Protein AF-A0A2K8SKY8-F1 (afdb_monomer)

Secondary structure (DSSP, 8-state):
-------PPPPGGG-EEEEEE-SSPP--EEEEBSS-B-TT-SEEEBSS--SS-B-TT-EEEEE-TT--EEEEEB-SPBPTT-SEEEBS--SS-B-TT-EEEESEE--SBS--EEEEEEEEEEE--TTSTTPPEEEEEEEEEEEEE-BB--TT-HHHHHHHHHHHTT--EEEEEEPPPSSTTEEE--EEEEEEEEEE------TTSPPB--EEEEEEEEEEEEPPEEP-

Foldseek 3Di:
DDDPPPDDDFDFVPKWKFKAFDPDDDDKDKWFFQAKAAAQRQKTFTPFWAQAKHAFQAKWWWADPVRDTFIWGQHHIGGGGDRMTGTGGGNHMDGGRTMTIPRFIQPFFPGKDKDKDWDWDWDDDPPPPPDTDIDTDDIKIKIKTKGFDDPRRSRLSNLVSCQVVVGKMKMKIWTPAPDPQFPTAKIKIAIWHWPDFDWDDDPPDGIITMTMIIGPDDIDIDHTHGDD

pLDDT: mean 91.04, std 11.03, range [40.81, 98.56]

Mean predicted aligned error: 6.23 Å

Sequence (228 aa):
MGTTTNHQPYNGDKTIVRVAIGKIKPVSQTLTLGETGAKAAVTLTLGTALTAPIDKDNWLLFVDSNGLEYLAKVTADAAIGVTALTVKALDEAIPDEAVAKFPSELYDRSAINLARTYNNSEVFTLNTGGDRQVVATTATKNATAPGFWYWHNAGYRVCKEAAEAKKPVWLFVEYEPPSPAFSKGIIVSGKAVITSRPTDSAANAFLTGDLNFEFTGPVSESDPVPTA

Structure (mmCIF, N/CA/C/O backbone):
data_AF-A0A2K8SKY8-F1
#
_entry.id   AF-A0A2K8SKY8-F1
#
loop_
_atom_site.group_PDB
_atom_site.id
_atom_site.type_symbol
_atom_site.label_atom_id
_atom_site.label_alt_id
_atom_site.label_comp_id
_atom_site.label_asym_id
_atom_site.label_entity_id
_atom_site.label_seq_id
_atom_site.pdbx_PDB_ins_code
_atom_site.Cartn_x
_atom_site.Cartn_y
_atom_site.Cartn_z
_atom_site.occupancy
_atom_site.B_iso_or_equiv
_atom_site.auth_seq_id
_atom_site.auth_comp_id
_atom_site.auth_asym_id
_atom_site.auth_atom_id
_atom_site.pdbx_PDB_model_num
ATOM 1 N N . MET A 1 1 ? 19.798 38.487 -21.027 1.00 43.50 1 MET A N 1
ATOM 2 C CA . MET A 1 1 ? 20.124 37.765 -19.779 1.00 43.50 1 MET A CA 1
ATOM 3 C C . MET A 1 1 ? 19.552 36.369 -19.919 1.00 43.50 1 MET A C 1
ATOM 5 O O . MET A 1 1 ? 18.339 36.246 -20.003 1.00 43.50 1 MET A O 1
ATOM 9 N N . GLY A 1 2 ? 20.401 35.354 -20.089 1.00 41.62 2 GLY A N 1
ATOM 10 C CA . GLY A 1 2 ? 19.938 33.970 -20.184 1.00 41.62 2 GLY A CA 1
ATOM 11 C C . GLY A 1 2 ? 19.520 33.487 -18.803 1.00 41.62 2 GLY A C 1
ATOM 12 O O . GLY A 1 2 ? 20.328 33.516 -17.879 1.00 41.62 2 GLY A O 1
ATOM 13 N N . THR A 1 3 ? 18.262 33.091 -18.644 1.00 40.81 3 THR A N 1
ATOM 14 C CA . THR A 1 3 ? 17.813 32.359 -17.461 1.00 40.81 3 THR A CA 1
ATOM 15 C C . THR A 1 3 ? 18.440 30.974 -17.530 1.00 40.81 3 THR A C 1
ATOM 17 O O . THR A 1 3 ? 18.025 30.146 -18.338 1.00 40.81 3 THR A O 1
ATOM 20 N N . THR A 1 4 ? 19.479 30.727 -16.739 1.00 43.88 4 THR A N 1
ATOM 21 C CA . THR A 1 4 ? 19.979 29.371 -16.505 1.00 43.88 4 THR A CA 1
ATOM 22 C C . THR A 1 4 ? 18.850 28.564 -15.882 1.00 43.88 4 THR A C 1
ATOM 24 O O . THR A 1 4 ? 18.489 28.787 -14.726 1.00 43.88 4 THR A O 1
ATOM 27 N N . THR A 1 5 ? 18.253 27.669 -16.663 1.00 48.31 5 THR A N 1
ATOM 28 C CA . THR A 1 5 ? 17.288 26.685 -16.179 1.00 48.31 5 THR A CA 1
ATOM 29 C C . THR A 1 5 ? 18.003 25.841 -15.132 1.00 48.31 5 THR A C 1
ATOM 31 O O . THR A 1 5 ? 18.978 25.155 -15.435 1.00 48.31 5 THR A O 1
ATOM 34 N N . ASN A 1 6 ? 17.594 25.968 -13.873 1.00 50.12 6 ASN A N 1
ATOM 35 C CA . ASN A 1 6 ? 18.236 25.262 -12.776 1.00 50.12 6 ASN A CA 1
ATOM 36 C C . ASN A 1 6 ? 17.771 23.800 -12.833 1.00 50.12 6 ASN A C 1
ATOM 38 O O . ASN A 1 6 ? 16.649 23.483 -12.447 1.00 50.12 6 ASN A O 1
ATOM 42 N N . HIS A 1 7 ? 18.596 22.920 -13.396 1.00 56.50 7 HIS A N 1
ATOM 43 C CA . HIS A 1 7 ? 18.327 21.486 -13.435 1.00 56.50 7 HIS A CA 1
ATOM 44 C C . HIS A 1 7 ? 18.655 20.894 -12.059 1.00 56.50 7 HIS A C 1
ATOM 46 O O . HIS A 1 7 ? 19.791 20.493 -11.815 1.00 56.50 7 HIS A O 1
ATOM 52 N N . GLN A 1 8 ? 17.687 20.878 -11.140 1.00 63.72 8 GLN A N 1
ATOM 53 C CA . GLN A 1 8 ? 17.849 20.178 -9.865 1.00 63.72 8 GLN A CA 1
ATOM 54 C C . GLN A 1 8 ? 17.369 18.723 -9.987 1.00 63.72 8 GLN A C 1
ATOM 56 O O . GLN A 1 8 ? 16.234 18.497 -10.413 1.00 63.72 8 GLN A O 1
ATOM 61 N N . PRO A 1 9 ? 18.211 17.730 -9.647 1.00 69.31 9 PRO A N 1
ATOM 62 C CA . PRO A 1 9 ? 17.777 16.341 -9.554 1.00 69.31 9 PRO A CA 1
ATOM 63 C C . PRO A 1 9 ? 16.851 16.146 -8.343 1.00 69.31 9 PRO A C 1
ATOM 65 O O . PRO A 1 9 ? 16.983 16.841 -7.337 1.00 69.31 9 PRO A O 1
ATOM 68 N N . TYR A 1 10 ? 15.941 15.172 -8.424 1.00 72.62 10 TYR A N 1
ATOM 69 C CA . TYR A 1 10 ? 15.118 14.763 -7.281 1.00 72.62 10 TYR A CA 1
ATOM 70 C C . TYR A 1 10 ? 15.963 14.028 -6.235 1.00 72.62 10 TYR A C 1
ATOM 72 O O . TYR A 1 10 ? 16.805 13.200 -6.591 1.00 72.62 10 TYR A O 1
ATOM 80 N N . ASN A 1 11 ? 15.707 14.292 -4.950 1.00 72.75 11 ASN A N 1
ATOM 81 C CA . ASN A 1 11 ? 16.296 13.518 -3.863 1.00 72.75 11 ASN A CA 1
ATOM 82 C C . ASN A 1 11 ? 15.475 12.239 -3.613 1.00 72.75 11 ASN A C 1
ATOM 84 O O . ASN A 1 11 ? 14.271 12.296 -3.358 1.00 72.75 11 ASN A O 1
ATOM 88 N N . GLY A 1 12 ? 16.140 11.084 -3.667 1.00 67.44 12 GLY A N 1
ATOM 89 C CA . GLY A 1 12 ? 15.532 9.785 -3.390 1.00 67.44 12 GLY A CA 1
ATOM 90 C C . GLY A 1 12 ? 15.078 9.612 -1.936 1.00 67.44 12 GLY A C 1
ATOM 91 O O . GLY A 1 12 ? 14.101 8.900 -1.708 1.00 67.44 12 GLY A O 1
ATOM 92 N N . ASP A 1 13 ? 15.707 10.308 -0.981 1.00 70.44 13 ASP A N 1
ATOM 93 C CA . ASP A 1 13 ? 15.506 10.128 0.471 1.00 70.44 13 ASP A CA 1
ATOM 94 C C . ASP A 1 13 ? 14.088 10.461 0.959 1.00 70.44 13 ASP A C 1
ATOM 96 O O . ASP A 1 13 ? 13.694 10.086 2.061 1.00 70.44 13 ASP A O 1
ATOM 100 N N . LYS A 1 14 ? 13.308 11.179 0.147 1.00 81.25 14 LYS A N 1
ATOM 101 C CA . LYS A 1 14 ? 11.930 11.590 0.454 1.00 81.25 14 LYS A CA 1
ATOM 102 C C . LYS A 1 14 ? 10.902 10.957 -0.479 1.00 81.25 14 LYS A C 1
ATOM 104 O O . LYS A 1 14 ? 9.775 11.436 -0.581 1.00 81.25 14 LYS A O 1
ATOM 109 N N . THR A 1 15 ? 11.288 9.892 -1.177 1.00 90.00 15 THR A N 1
ATOM 110 C CA . THR A 1 15 ? 10.371 9.165 -2.054 1.00 90.00 15 THR A CA 1
ATOM 111 C C . THR A 1 15 ? 9.355 8.399 -1.218 1.00 90.00 15 THR A C 1
ATOM 113 O O . THR A 1 15 ? 9.718 7.551 -0.407 1.00 90.00 15 THR A O 1
ATOM 116 N N . ILE A 1 16 ? 8.072 8.663 -1.449 1.00 93.19 16 ILE A N 1
ATOM 117 C CA . ILE A 1 16 ? 6.975 7.985 -0.765 1.00 93.19 16 ILE A CA 1
ATOM 118 C C . ILE A 1 16 ? 6.423 6.897 -1.679 1.00 93.19 16 ILE A C 1
ATOM 120 O O . ILE A 1 16 ? 6.018 7.156 -2.815 1.00 93.19 16 ILE A O 1
ATOM 124 N N . VAL A 1 17 ? 6.352 5.671 -1.165 1.00 96.00 17 VAL A N 1
ATOM 125 C CA . VAL A 1 17 ? 5.724 4.547 -1.862 1.00 96.00 17 VAL A CA 1
ATOM 126 C C . VAL A 1 17 ? 4.383 4.252 -1.209 1.00 96.00 17 VAL A C 1
ATOM 128 O O . VAL A 1 17 ? 4.310 4.070 0.001 1.00 96.00 17 VAL A O 1
ATOM 131 N N . ARG A 1 18 ? 3.306 4.188 -1.994 1.00 97.69 18 ARG A N 1
ATOM 132 C CA . ARG A 1 18 ? 1.972 3.820 -1.497 1.00 97.69 18 ARG A CA 1
ATOM 133 C C . ARG A 1 18 ? 1.377 2.691 -2.317 1.00 97.69 18 ARG A C 1
ATOM 135 O O . ARG A 1 18 ? 1.631 2.577 -3.517 1.00 97.69 18 ARG A O 1
ATOM 142 N N . VAL A 1 19 ? 0.571 1.866 -1.663 1.00 98.12 19 VAL A N 1
ATOM 143 C CA . VAL A 1 19 ? -0.038 0.676 -2.252 1.00 98.12 19 VAL A CA 1
ATOM 144 C C . VAL A 1 19 ? -1.480 0.500 -1.798 1.00 98.12 19 VAL A C 1
ATOM 146 O O . VAL A 1 19 ? -1.843 0.818 -0.668 1.00 98.12 19 VAL A O 1
ATOM 149 N N . ALA A 1 20 ? -2.312 -0.027 -2.689 1.00 98.31 20 ALA A N 1
ATOM 150 C CA . ALA A 1 20 ? -3.672 -0.442 -2.360 1.00 98.31 20 ALA A CA 1
ATOM 151 C C . ALA A 1 20 ? -4.132 -1.570 -3.285 1.00 98.31 20 ALA A C 1
ATOM 153 O O . ALA A 1 20 ? -3.811 -1.585 -4.475 1.00 98.31 20 ALA A O 1
ATOM 154 N N . ILE A 1 21 ? -4.930 -2.494 -2.758 1.00 97.81 21 ILE A N 1
ATOM 155 C CA . ILE A 1 21 ? -5.717 -3.420 -3.574 1.00 97.81 21 ILE A CA 1
ATOM 156 C C . ILE A 1 21 ? -6.885 -2.625 -4.158 1.00 97.81 21 ILE A C 1
ATOM 158 O O . ILE A 1 21 ? -7.568 -1.898 -3.439 1.00 97.81 21 ILE A O 1
ATOM 162 N N . GLY A 1 22 ? -7.106 -2.735 -5.468 1.00 93.00 22 GLY A N 1
ATOM 163 C CA . GLY A 1 22 ? -8.150 -1.956 -6.124 1.00 93.00 22 GLY A CA 1
ATOM 164 C C . GLY A 1 22 ? -8.465 -2.406 -7.544 1.00 93.00 22 GLY A C 1
ATOM 165 O O . GLY A 1 22 ? -7.564 -2.664 -8.354 1.00 93.00 22 GLY A O 1
ATOM 166 N N . LYS A 1 23 ? -9.755 -2.463 -7.888 1.00 87.56 23 LYS A N 1
ATOM 167 C CA . LYS A 1 23 ? -10.202 -2.635 -9.282 1.00 87.56 23 LYS A CA 1
ATOM 168 C C . LYS A 1 23 ? -9.903 -1.383 -10.102 1.00 87.56 23 LYS A C 1
ATOM 170 O O . LYS A 1 23 ? -9.314 -1.496 -11.179 1.00 87.56 23 LYS A O 1
ATOM 175 N N . ILE A 1 24 ? -10.259 -0.222 -9.558 1.00 91.25 24 ILE A N 1
ATOM 176 C CA . ILE A 1 24 ? -10.006 1.109 -10.121 1.00 91.25 24 ILE A CA 1
ATOM 177 C C . ILE A 1 24 ? -8.783 1.749 -9.464 1.00 91.25 24 ILE A C 1
ATOM 179 O O . ILE A 1 24 ? -8.379 1.310 -8.389 1.00 91.25 24 ILE A O 1
ATOM 183 N N . LYS A 1 25 ? -8.195 2.770 -10.104 1.00 95.00 25 LYS A N 1
ATOM 184 C CA . LYS A 1 25 ? -7.090 3.545 -9.521 1.00 95.00 25 LYS A CA 1
ATOM 185 C C . LYS A 1 25 ? -7.578 4.218 -8.230 1.00 95.00 25 LYS A C 1
ATOM 187 O O . LYS A 1 25 ? -8.500 5.028 -8.312 1.00 95.00 25 LYS A O 1
ATOM 192 N N . PRO A 1 26 ? -6.991 3.900 -7.065 1.00 95.62 26 PRO A N 1
ATOM 193 C CA . PRO A 1 26 ? -7.361 4.546 -5.819 1.00 95.62 26 PRO A CA 1
ATOM 194 C C . PRO A 1 26 ? -7.057 6.044 -5.854 1.00 95.62 26 PRO A C 1
ATOM 196 O O . PRO A 1 26 ? -6.095 6.480 -6.493 1.00 95.62 26 PRO A O 1
ATOM 199 N N . VAL A 1 27 ? -7.841 6.812 -5.106 1.00 95.56 27 VAL A N 1
ATOM 200 C CA . VAL A 1 27 ? -7.624 8.246 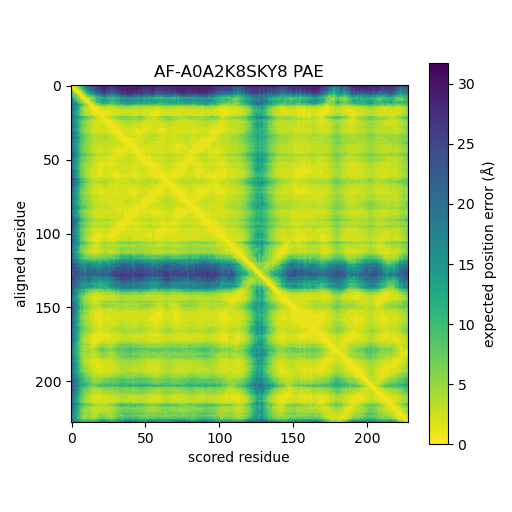-4.900 1.00 95.56 27 VAL A CA 1
ATOM 201 C C . VAL A 1 27 ? -7.071 8.455 -3.498 1.00 95.56 27 VAL A C 1
ATOM 203 O O . VAL A 1 27 ? -7.538 7.830 -2.545 1.00 95.56 27 VAL A O 1
ATOM 206 N N . SER A 1 28 ? -6.065 9.324 -3.381 1.00 94.75 28 SER A N 1
ATOM 207 C CA . SER A 1 28 ? -5.507 9.701 -2.086 1.00 94.75 28 SER A CA 1
ATOM 208 C C . SER A 1 28 ? -6.557 10.400 -1.227 1.00 94.75 28 SER A C 1
ATOM 210 O O . SER A 1 28 ? -7.122 11.406 -1.648 1.00 94.75 28 SER A O 1
ATOM 212 N N . GLN A 1 29 ? -6.773 9.897 -0.019 1.00 96.75 29 GLN A N 1
ATOM 213 C CA . GLN A 1 29 ? -7.662 10.480 0.977 1.00 96.75 29 GLN A CA 1
ATOM 214 C C . GLN A 1 29 ? -7.116 10.240 2.387 1.00 96.75 29 GLN A C 1
ATOM 216 O O . GLN A 1 29 ? -6.409 9.261 2.645 1.00 96.75 29 GLN A O 1
ATOM 221 N N . THR A 1 30 ? -7.457 11.154 3.287 1.00 97.31 30 THR A N 1
ATOM 222 C CA . THR A 1 30 ? -7.168 11.054 4.716 1.00 97.31 30 THR A CA 1
ATOM 223 C C . THR A 1 30 ? -8.454 10.670 5.429 1.00 97.31 30 THR A C 1
ATOM 225 O O . THR A 1 30 ? -9.495 11.280 5.197 1.00 97.31 30 THR A O 1
ATOM 228 N N . LEU A 1 31 ? -8.375 9.649 6.270 1.00 97.62 31 LEU A N 1
ATOM 229 C CA . LEU A 1 31 ? -9.471 9.126 7.068 1.00 97.62 31 LEU A CA 1
ATOM 230 C C . LEU A 1 31 ? -9.226 9.523 8.516 1.00 97.62 31 LEU A C 1
ATOM 232 O O . LEU A 1 31 ? -8.124 9.324 9.016 1.00 97.62 31 LEU A O 1
ATOM 236 N N . THR A 1 32 ? -10.250 10.026 9.186 1.00 98.00 32 THR A N 1
ATOM 237 C CA . THR A 1 32 ? -10.208 10.340 10.617 1.00 98.00 32 THR A CA 1
ATOM 238 C C . THR A 1 32 ? -11.302 9.537 11.295 1.00 98.00 32 THR A C 1
ATOM 240 O O . THR A 1 32 ? -12.417 9.488 10.772 1.00 98.00 32 THR A O 1
ATOM 243 N N . LEU A 1 33 ? -11.012 8.888 12.422 1.00 97.44 33 LEU A N 1
ATOM 244 C CA . LEU A 1 33 ? -12.058 8.229 13.205 1.00 97.44 33 LEU A CA 1
ATOM 245 C C . LEU A 1 33 ? -12.959 9.260 13.883 1.00 97.44 33 LEU A C 1
ATOM 247 O O . LEU A 1 33 ? -12.477 10.226 14.467 1.00 97.44 33 LEU A O 1
ATOM 251 N N . GLY A 1 34 ? -14.272 9.054 13.774 1.00 96.81 34 GLY A N 1
ATOM 252 C CA . GLY A 1 34 ? -15.279 9.925 14.388 1.00 96.81 34 GLY A CA 1
ATOM 253 C C . GLY A 1 34 ? -15.594 9.556 15.837 1.00 96.81 34 GLY A C 1
ATOM 254 O O . GLY A 1 34 ? -16.127 10.372 16.577 1.00 96.81 34 GLY A O 1
ATOM 255 N N . GLU A 1 35 ? -15.268 8.330 16.234 1.00 96.69 35 GLU A N 1
ATOM 256 C CA . GLU A 1 35 ? -15.419 7.801 17.588 1.00 96.69 35 GLU A CA 1
ATOM 257 C C . GLU A 1 35 ? -14.384 6.695 17.811 1.00 96.69 35 GLU A C 1
ATOM 259 O O . GLU A 1 35 ? -13.850 6.119 16.857 1.00 96.69 35 GLU A O 1
ATOM 264 N N . THR A 1 36 ? -14.105 6.391 19.078 1.00 97.62 36 THR A N 1
ATOM 265 C CA . THR A 1 36 ? -13.170 5.332 19.455 1.00 97.62 36 THR A CA 1
ATOM 266 C C . THR A 1 36 ? -13.627 3.985 18.896 1.00 97.62 36 THR A C 1
ATOM 268 O O . THR A 1 36 ? -14.689 3.468 19.248 1.00 97.62 36 THR A O 1
ATOM 271 N N . GLY A 1 37 ? -12.781 3.362 18.078 1.00 97.44 37 GLY A N 1
ATOM 272 C CA . GLY A 1 37 ? -12.958 1.981 17.652 1.00 97.44 37 GLY A CA 1
ATOM 273 C C . GLY A 1 37 ? -12.629 1.041 18.804 1.00 97.44 37 GLY A C 1
ATOM 274 O O . GLY A 1 37 ? -11.460 0.757 19.049 1.00 97.44 37 GLY A O 1
ATOM 275 N N . ALA A 1 38 ? -13.636 0.559 19.532 1.00 97.88 38 ALA A N 1
ATOM 276 C CA . ALA A 1 38 ? -13.416 -0.347 20.658 1.00 97.88 38 ALA A CA 1
ATOM 277 C C . ALA A 1 38 ? -12.689 -1.637 20.229 1.00 97.88 38 ALA A C 1
ATOM 279 O O . ALA A 1 38 ? -12.875 -2.145 19.123 1.00 97.88 38 ALA A O 1
ATOM 280 N N . LYS A 1 39 ? -11.900 -2.225 21.135 1.00 97.81 39 LYS A N 1
ATOM 281 C CA . LYS A 1 39 ? -11.293 -3.544 20.906 1.00 97.81 39 LYS A CA 1
ATOM 282 C C . LYS A 1 39 ? -12.365 -4.565 20.498 1.00 97.81 39 LYS A C 1
ATOM 284 O O . LYS A 1 39 ? -13.450 -4.592 21.073 1.00 97.81 39 LYS A O 1
ATOM 289 N N . ALA A 1 40 ? -12.035 -5.417 19.530 1.00 98.06 40 ALA A N 1
ATOM 290 C CA . ALA A 1 40 ? -12.920 -6.382 18.878 1.00 98.06 40 ALA A CA 1
ATOM 291 C C . ALA A 1 40 ? -14.085 -5.786 18.061 1.00 98.06 40 ALA A C 1
ATOM 293 O O . ALA A 1 40 ? -14.883 -6.554 17.518 1.00 98.06 40 ALA A O 1
ATOM 294 N N . ALA A 1 41 ? -14.176 -4.458 17.901 1.00 97.94 41 ALA A N 1
ATOM 295 C CA . ALA A 1 41 ? -15.135 -3.858 16.981 1.00 97.94 41 ALA A CA 1
ATOM 296 C C . ALA A 1 41 ? -14.891 -4.358 15.550 1.00 97.94 41 ALA A C 1
ATOM 298 O O . ALA A 1 41 ? -13.755 -4.521 15.109 1.00 97.94 41 ALA A O 1
ATOM 299 N N . VAL A 1 42 ? -15.976 -4.603 14.819 1.00 98.31 42 VAL A N 1
ATOM 300 C CA . VAL A 1 42 ? -15.963 -5.024 13.403 1.00 98.31 42 VAL A CA 1
ATOM 301 C C . VAL A 1 42 ? -16.378 -3.889 12.467 1.00 98.31 42 VAL A C 1
ATOM 303 O O . VAL A 1 42 ? -16.572 -4.072 11.265 1.00 98.31 42 VAL A O 1
ATOM 306 N N . THR A 1 43 ? -16.555 -2.695 13.022 1.00 98.00 43 THR A N 1
ATOM 307 C CA . THR A 1 43 ? -16.922 -1.485 12.300 1.00 98.00 43 THR A CA 1
ATOM 308 C C . THR A 1 43 ? -16.148 -0.317 12.889 1.00 98.00 43 THR A C 1
ATOM 310 O O . THR A 1 43 ? -16.006 -0.225 14.106 1.00 98.00 43 THR A O 1
ATOM 313 N N . LEU A 1 44 ? -15.633 0.543 12.018 1.00 98.31 44 LEU A N 1
ATOM 314 C CA . LEU A 1 44 ? -15.005 1.809 12.375 1.00 98.31 44 LEU A CA 1
ATOM 315 C C . LEU A 1 44 ? -15.836 2.949 11.801 1.00 98.31 44 LEU A C 1
ATOM 317 O O . LEU A 1 44 ? -16.052 2.994 10.589 1.00 98.31 44 LEU A O 1
ATOM 321 N N . THR A 1 45 ? -16.267 3.868 12.654 1.00 98.25 45 THR A N 1
ATOM 322 C CA . THR A 1 45 ? -16.986 5.074 12.242 1.00 98.25 45 THR A CA 1
ATOM 323 C C . THR A 1 45 ? -15.987 6.175 11.895 1.00 98.25 45 THR A C 1
ATOM 325 O O . THR A 1 45 ? -15.092 6.507 12.671 1.00 98.25 45 THR A O 1
ATOM 328 N N . LEU A 1 46 ? -16.134 6.745 10.707 1.00 97.94 46 LEU A N 1
ATOM 329 C CA . LEU A 1 46 ? -15.319 7.828 10.178 1.00 97.94 46 LEU A CA 1
ATOM 330 C C . LEU A 1 46 ? -15.944 9.180 10.534 1.00 97.94 46 LEU A C 1
ATOM 332 O O . LEU A 1 46 ? -17.156 9.359 10.421 1.00 97.94 46 LEU A O 1
ATOM 336 N N . GLY A 1 47 ? -15.109 10.150 10.900 1.00 96.69 47 GLY A N 1
ATOM 337 C CA . GLY A 1 47 ? -15.522 11.528 11.166 1.00 96.69 47 GLY A CA 1
ATOM 338 C C . GLY A 1 47 ? -15.946 12.277 9.900 1.00 96.69 47 GLY A C 1
ATOM 339 O O . GLY A 1 47 ? -16.714 13.234 9.967 1.00 96.69 47 GLY A O 1
ATOM 340 N N . THR A 1 48 ? -15.491 11.823 8.732 1.00 95.81 48 THR A N 1
ATOM 341 C CA . THR A 1 48 ? -15.905 12.335 7.423 1.00 95.81 48 THR A CA 1
ATOM 342 C C . THR A 1 48 ? -16.243 11.188 6.479 1.00 95.81 48 THR A C 1
ATOM 344 O O . THR A 1 48 ? -15.707 10.084 6.578 1.00 95.81 48 THR A O 1
ATOM 347 N N . ALA A 1 49 ? -17.169 11.443 5.557 1.00 97.44 49 ALA A N 1
ATOM 348 C CA . ALA A 1 49 ? -17.543 10.467 4.546 1.00 97.44 49 ALA A CA 1
ATOM 349 C C . ALA A 1 49 ? -16.388 10.213 3.561 1.00 97.44 49 ALA A C 1
ATOM 351 O O . ALA A 1 49 ? -15.669 11.143 3.188 1.00 97.44 49 ALA A O 1
ATOM 352 N N . LEU A 1 50 ? -16.252 8.968 3.093 1.00 97.50 50 LEU A N 1
ATOM 353 C CA . LEU A 1 50 ? -15.259 8.613 2.076 1.0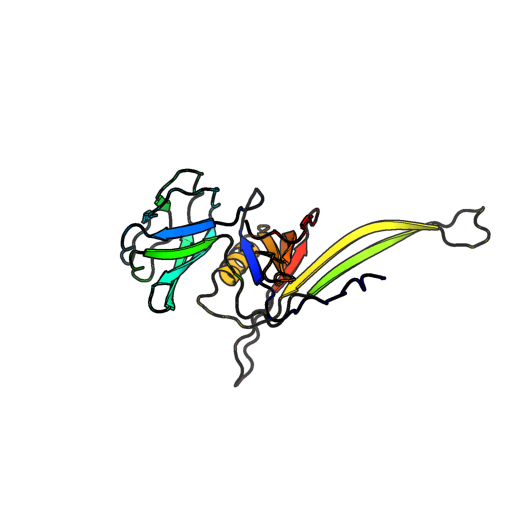0 97.50 50 LEU A CA 1
ATOM 354 C C . LEU A 1 50 ? -15.429 9.452 0.805 1.00 97.50 50 LEU A C 1
ATOM 356 O O . LEU A 1 50 ? -16.528 9.546 0.254 1.00 97.50 50 LEU A O 1
ATOM 360 N N . THR A 1 51 ? -14.323 9.985 0.285 1.00 97.00 51 THR A N 1
ATOM 361 C CA . THR A 1 51 ? -14.303 10.737 -0.983 1.00 97.00 51 THR A CA 1
ATOM 362 C C . THR A 1 51 ? -14.053 9.834 -2.190 1.00 97.00 51 THR A C 1
ATOM 364 O O . THR A 1 51 ? -14.377 10.195 -3.321 1.00 97.00 51 THR A O 1
ATOM 367 N N . ALA A 1 52 ? -13.516 8.637 -1.955 1.00 96.50 52 ALA A N 1
ATOM 368 C CA . ALA A 1 52 ? -13.287 7.600 -2.953 1.00 96.50 52 ALA A CA 1
ATOM 369 C C . ALA A 1 52 ? -13.497 6.208 -2.334 1.00 96.50 52 ALA A C 1
ATOM 371 O O . ALA A 1 52 ? -13.327 6.054 -1.122 1.00 96.50 52 ALA A O 1
ATOM 372 N N . PRO A 1 53 ? -13.857 5.184 -3.129 1.00 96.88 53 PRO A N 1
ATOM 373 C CA . PRO A 1 53 ? -14.118 3.861 -2.582 1.00 96.88 53 PRO A CA 1
ATOM 374 C C . PRO A 1 53 ? -12.831 3.197 -2.076 1.00 96.88 53 PRO A C 1
ATOM 376 O O . PRO A 1 53 ? -11.734 3.464 -2.579 1.00 96.88 53 PRO A O 1
ATOM 379 N N . ILE A 1 54 ? -12.986 2.293 -1.110 1.00 97.81 54 ILE A N 1
ATOM 380 C CA . ILE A 1 54 ? -11.918 1.433 -0.593 1.00 97.81 54 ILE A CA 1
ATOM 381 C C . ILE A 1 54 ? -12.364 -0.016 -0.776 1.00 97.81 54 ILE A C 1
ATOM 383 O O . ILE A 1 54 ? -13.322 -0.460 -0.146 1.00 97.81 54 ILE A O 1
ATOM 387 N N . ASP A 1 55 ? -11.676 -0.756 -1.642 1.00 97.50 55 ASP A N 1
ATOM 388 C CA . ASP A 1 55 ? -11.965 -2.177 -1.85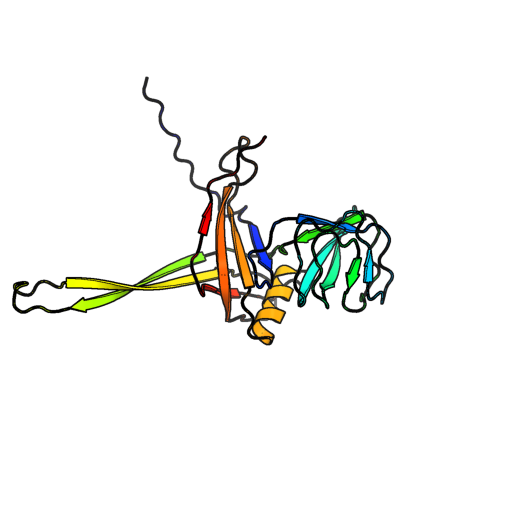4 1.00 97.50 55 ASP A CA 1
ATOM 389 C C . ASP A 1 55 ? -11.557 -2.996 -0.613 1.00 97.50 55 ASP A C 1
ATOM 391 O O . ASP A 1 55 ? -10.653 -2.622 0.146 1.00 97.50 55 ASP A O 1
ATOM 395 N N . LYS A 1 56 ? -12.195 -4.149 -0.410 1.00 97.19 56 LYS A N 1
ATOM 396 C CA . LYS A 1 56 ? -11.839 -5.087 0.661 1.00 97.19 56 LYS A CA 1
ATOM 397 C C . LYS A 1 56 ? -10.382 -5.559 0.579 1.00 97.19 56 LYS A C 1
ATOM 399 O O . LYS A 1 56 ? -9.748 -5.525 -0.475 1.00 97.19 56 LYS A O 1
ATOM 404 N N . ASP A 1 57 ? -9.896 -6.099 1.694 1.00 97.75 57 ASP A N 1
ATOM 405 C CA . ASP A 1 57 ? -8.537 -6.615 1.913 1.00 97.75 57 ASP A CA 1
ATOM 406 C C . ASP A 1 57 ? -7.437 -5.545 1.992 1.00 97.75 57 ASP A C 1
ATOM 408 O O . ASP A 1 57 ? -6.266 -5.876 2.190 1.00 97.75 57 ASP A O 1
ATOM 412 N N . ASN A 1 58 ? -7.793 -4.261 1.916 1.00 98.31 58 ASN A N 1
ATOM 413 C CA . ASN A 1 58 ? -6.867 -3.184 2.241 1.00 98.31 58 ASN A CA 1
ATOM 414 C C . ASN A 1 58 ? -6.612 -3.114 3.754 1.00 98.31 58 ASN A C 1
ATOM 416 O O . ASN A 1 58 ? -7.527 -3.260 4.564 1.00 98.31 58 ASN A O 1
ATOM 420 N N . TRP A 1 59 ? -5.362 -2.860 4.131 1.00 98.38 59 TRP A N 1
ATOM 421 C CA . TRP A 1 59 ? -4.968 -2.546 5.502 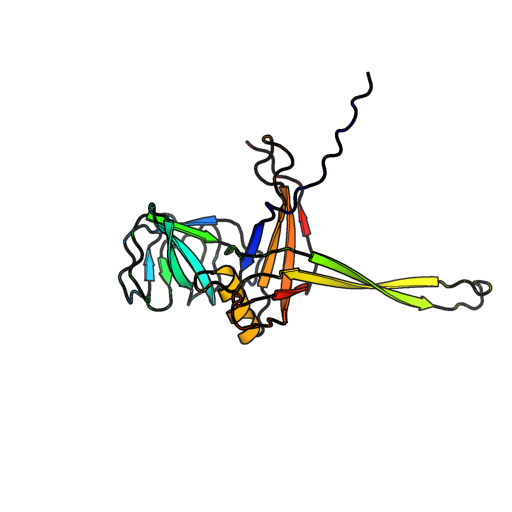1.00 98.38 59 TRP A CA 1
ATOM 422 C C . TRP A 1 59 ? -4.766 -1.047 5.632 1.00 98.38 59 TRP A C 1
ATOM 424 O O . TRP A 1 59 ? -4.121 -0.454 4.773 1.00 98.38 59 TRP A O 1
ATOM 434 N N . LEU A 1 60 ? -5.269 -0.460 6.708 1.00 98.12 60 LEU A N 1
ATOM 435 C CA . LEU A 1 60 ? -5.118 0.946 7.063 1.00 98.12 60 LEU A CA 1
ATOM 436 C C . LEU A 1 60 ? -4.291 1.046 8.347 1.00 98.12 60 LEU A C 1
ATOM 438 O O . LEU A 1 60 ? -4.467 0.230 9.255 1.00 98.12 60 LEU A O 1
ATOM 442 N N . LEU A 1 61 ? -3.398 2.033 8.399 1.00 98.19 61 LEU A N 1
ATOM 443 C CA . LEU A 1 61 ? -2.651 2.408 9.597 1.00 98.19 61 LEU A CA 1
ATOM 444 C C . LEU A 1 61 ? -3.241 3.711 10.128 1.00 98.19 61 LEU A C 1
ATOM 446 O O . LEU A 1 61 ? -3.097 4.743 9.475 1.00 98.19 61 LEU A O 1
ATOM 450 N N . PHE A 1 62 ? -3.916 3.641 11.268 1.00 98.12 62 PHE A N 1
ATOM 451 C CA . PHE A 1 62 ? -4.367 4.802 12.023 1.00 98.12 62 PHE A CA 1
ATOM 452 C C . PHE A 1 62 ? -3.269 5.221 12.996 1.00 98.12 62 PHE A C 1
ATOM 454 O O . PHE A 1 62 ? -2.677 4.371 13.654 1.00 98.12 62 PHE A O 1
ATOM 461 N N . VAL A 1 63 ? -2.998 6.518 13.078 1.00 98.06 63 VAL A N 1
ATOM 462 C CA . VAL A 1 63 ? -2.014 7.096 13.995 1.00 98.06 63 VAL A CA 1
ATOM 463 C C . VAL A 1 63 ? -2.709 8.136 14.866 1.00 98.06 63 VAL A C 1
ATOM 465 O O . VAL A 1 63 ? -3.413 8.998 14.334 1.00 98.06 63 VAL A O 1
ATOM 468 N N . ASP A 1 64 ? -2.559 8.035 16.186 1.00 97.25 64 ASP A N 1
ATOM 469 C CA . ASP A 1 64 ? -3.126 9.004 17.132 1.00 97.25 64 ASP A CA 1
ATOM 470 C C . ASP A 1 64 ? -2.252 10.268 17.275 1.00 97.25 64 ASP A C 1
ATOM 472 O O . ASP A 1 64 ? -1.185 10.404 16.669 1.00 97.25 64 ASP A O 1
ATOM 476 N N . SER A 1 65 ? -2.687 11.210 18.115 1.00 96.44 65 SER A N 1
ATOM 477 C CA . SER A 1 65 ? -1.942 12.443 18.400 1.00 96.44 65 SER A CA 1
ATOM 478 C C . SER A 1 65 ? -0.596 12.220 19.103 1.00 96.44 65 SER A C 1
ATOM 480 O O . SER A 1 65 ? 0.242 13.120 19.111 1.00 96.44 65 SER A O 1
ATOM 482 N N . ASN A 1 66 ? -0.389 11.050 19.713 1.00 95.94 66 ASN A N 1
ATOM 483 C CA . ASN A 1 66 ? 0.848 10.671 20.396 1.00 95.94 66 ASN A CA 1
ATOM 484 C C . ASN A 1 66 ? 1.814 9.912 19.473 1.00 95.94 66 ASN A C 1
ATOM 486 O O . ASN A 1 66 ? 2.917 9.569 19.899 1.00 95.94 66 ASN A O 1
ATOM 490 N N . GLY A 1 67 ? 1.418 9.645 18.225 1.00 94.94 67 GLY A N 1
ATOM 491 C CA . GLY A 1 67 ? 2.191 8.840 17.284 1.00 94.94 67 GLY A CA 1
ATOM 492 C C . GLY A 1 67 ? 2.058 7.332 17.505 1.00 94.94 67 GLY A C 1
ATOM 493 O O . GLY A 1 67 ? 2.861 6.577 16.961 1.00 94.94 67 GLY A O 1
ATOM 494 N N . LEU A 1 68 ? 1.081 6.880 18.297 1.00 96.69 68 LEU A N 1
ATOM 495 C CA . LEU A 1 68 ? 0.768 5.465 18.440 1.00 96.69 68 LEU A CA 1
ATOM 496 C C . LEU A 1 68 ? 0.044 4.965 17.198 1.00 96.69 68 LEU A C 1
ATOM 498 O O . LEU A 1 68 ? -0.862 5.603 16.666 1.00 96.69 68 LEU A O 1
ATOM 502 N N . GLU A 1 69 ? 0.481 3.802 16.751 1.00 97.00 69 GLU A N 1
ATOM 503 C CA . GLU A 1 69 ? 0.081 3.165 15.510 1.00 97.00 69 GLU A CA 1
ATOM 504 C C . GLU A 1 69 ? -0.944 2.066 15.775 1.00 97.00 69 GLU A C 1
ATOM 506 O O . GLU A 1 69 ? -0.768 1.270 16.692 1.00 97.00 69 GLU A O 1
ATOM 511 N N . TYR A 1 70 ? -1.977 1.996 14.939 1.00 97.81 70 TYR A N 1
ATOM 512 C CA . TYR A 1 70 ? -3.072 1.043 15.063 1.00 97.81 70 TYR A CA 1
ATOM 513 C C . TYR A 1 70 ? -3.481 0.506 13.694 1.00 97.81 70 TYR A C 1
ATOM 515 O O . TYR A 1 70 ? -3.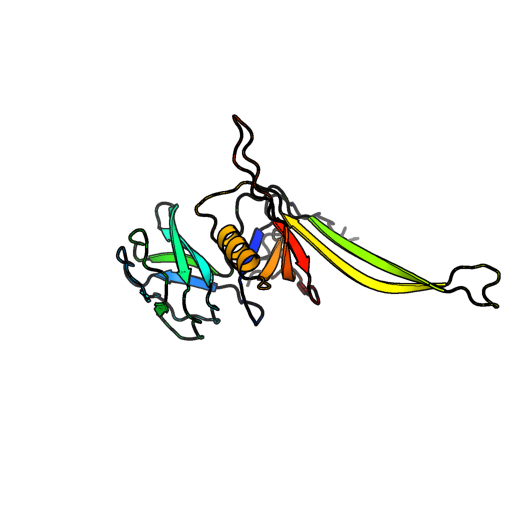743 1.263 12.756 1.00 97.81 70 TYR A O 1
ATOM 523 N N . LEU A 1 71 ? -3.584 -0.813 13.559 1.00 97.81 71 LEU A N 1
ATOM 524 C CA . LEU A 1 71 ? -3.944 -1.442 12.290 1.00 97.81 71 LEU A CA 1
ATOM 525 C C . LEU A 1 71 ? -5.421 -1.819 12.204 1.00 97.81 71 LEU A C 1
ATOM 527 O O . LEU A 1 71 ? -5.979 -2.438 13.105 1.00 97.81 71 LEU A O 1
ATOM 531 N N . ALA A 1 72 ? -6.010 -1.586 11.032 1.00 98.25 72 ALA A N 1
ATOM 532 C CA . ALA A 1 72 ? -7.334 -2.090 10.688 1.00 98.25 72 ALA A CA 1
ATOM 533 C C . ALA A 1 72 ? -7.341 -2.714 9.286 1.00 98.25 72 ALA A C 1
ATOM 535 O O . ALA A 1 72 ? -6.906 -2.094 8.315 1.00 98.25 72 ALA A O 1
ATOM 536 N N . LYS A 1 73 ? -7.858 -3.943 9.155 1.00 98.31 73 LYS A N 1
ATOM 537 C CA . LYS A 1 73 ? -8.079 -4.589 7.848 1.00 98.31 73 LYS A CA 1
ATOM 538 C C . LYS A 1 73 ? -9.518 -4.372 7.409 1.00 98.31 73 LYS A C 1
ATOM 540 O O . LYS A 1 73 ? -10.421 -4.849 8.087 1.00 98.31 73 LYS A O 1
ATOM 545 N N . VAL A 1 74 ? -9.730 -3.744 6.260 1.00 98.25 74 VAL A N 1
ATOM 546 C CA . VAL A 1 74 ? -11.047 -3.593 5.630 1.00 98.25 74 VAL A CA 1
ATOM 547 C C . VAL A 1 74 ? -11.517 -4.950 5.101 1.00 98.25 74 VAL A C 1
ATOM 549 O O . VAL A 1 74 ? -10.810 -5.605 4.335 1.00 98.25 74 VAL A O 1
ATOM 552 N N . THR A 1 75 ? -12.703 -5.398 5.510 1.00 98.19 75 THR A N 1
ATOM 553 C CA . THR A 1 75 ? -13.236 -6.736 5.177 1.00 98.19 75 THR A CA 1
ATOM 554 C C . THR A 1 75 ? -14.384 -6.712 4.171 1.00 98.19 75 THR A C 1
ATOM 556 O O . THR A 1 75 ? -14.703 -7.756 3.600 1.00 98.19 75 THR A O 1
ATOM 559 N N . ALA A 1 76 ? -14.957 -5.540 3.890 1.00 97.88 76 ALA A N 1
ATOM 560 C CA . ALA A 1 76 ? -15.969 -5.339 2.855 1.00 97.88 76 ALA A CA 1
ATOM 561 C C . ALA A 1 76 ? -15.660 -4.092 2.018 1.00 97.88 76 ALA A C 1
ATOM 563 O O . ALA A 1 76 ? -15.048 -3.152 2.517 1.00 97.88 76 ALA A O 1
ATOM 564 N N . ASP A 1 77 ? -16.091 -4.092 0.754 1.00 97.69 77 ASP A N 1
ATOM 565 C CA . ASP A 1 77 ? -15.942 -2.932 -0.128 1.00 97.69 77 ASP A CA 1
ATOM 566 C C . ASP A 1 77 ? -16.716 -1.739 0.468 1.00 97.69 77 ASP A C 1
ATOM 568 O O . ASP A 1 77 ? -17.908 -1.847 0.764 1.00 97.69 77 ASP A O 1
ATOM 572 N N . ALA A 1 78 ? -16.041 -0.604 0.643 1.00 97.56 78 ALA A N 1
ATOM 573 C CA . ALA A 1 78 ? -16.618 0.631 1.157 1.00 97.56 78 ALA A CA 1
ATOM 574 C C . ALA A 1 78 ? -16.838 1.620 0.004 1.00 97.56 78 ALA A C 1
ATOM 576 O O . ALA A 1 78 ? -15.896 1.999 -0.696 1.00 97.56 78 ALA A O 1
ATOM 577 N N . ALA A 1 79 ? -18.091 2.022 -0.213 1.00 97.19 79 ALA A N 1
ATOM 578 C CA . ALA A 1 79 ? -18.464 2.933 -1.293 1.00 97.19 79 ALA A CA 1
ATOM 579 C C . ALA A 1 79 ? -18.159 4.402 -0.946 1.00 97.19 79 ALA A C 1
ATOM 581 O O . ALA A 1 79 ? -17.949 4.757 0.210 1.00 97.19 79 ALA A O 1
ATOM 582 N N . ILE A 1 80 ? -18.183 5.280 -1.950 1.00 97.12 80 ILE A N 1
ATOM 583 C CA . ILE A 1 80 ? -18.113 6.735 -1.735 1.00 97.12 80 ILE A CA 1
ATOM 584 C C . ILE A 1 80 ? -19.286 7.177 -0.849 1.00 97.12 80 ILE A C 1
ATOM 586 O O . ILE A 1 80 ? -20.398 6.671 -0.996 1.00 97.12 80 ILE A O 1
ATOM 590 N N . GLY A 1 81 ? -19.051 8.135 0.047 1.00 97.50 81 GLY A N 1
ATOM 591 C CA . GLY A 1 81 ? -20.096 8.731 0.878 1.00 97.50 81 GLY A CA 1
ATOM 592 C C . GLY A 1 81 ? -20.413 7.966 2.165 1.00 97.50 81 GLY A C 1
ATOM 593 O O . GLY A 1 81 ? -21.160 8.482 2.994 1.00 97.50 81 GLY A O 1
ATOM 594 N N . VAL A 1 82 ? -19.852 6.770 2.374 1.00 97.56 82 VAL A N 1
ATOM 595 C CA . VAL A 1 82 ? -20.045 6.035 3.633 1.00 97.56 82 VAL A CA 1
ATOM 596 C C . VAL A 1 82 ? -19.204 6.644 4.752 1.00 97.56 82 VAL A C 1
ATOM 598 O O . VAL A 1 82 ? -18.080 7.094 4.527 1.00 97.56 82 VAL A O 1
ATOM 601 N N . THR A 1 83 ? -19.739 6.613 5.968 1.00 97.69 83 THR A N 1
ATOM 602 C CA . THR A 1 83 ? -19.063 7.035 7.206 1.00 97.69 83 THR A CA 1
ATOM 603 C C . THR A 1 83 ? -18.715 5.850 8.103 1.00 97.69 83 THR A C 1
ATOM 605 O O . THR A 1 83 ? -18.352 6.040 9.254 1.00 97.69 83 THR A O 1
ATOM 608 N N . ALA A 1 84 ? -18.830 4.616 7.612 1.00 97.44 84 ALA A N 1
ATOM 609 C CA . ALA A 1 84 ? -18.513 3.416 8.375 1.00 97.44 84 ALA A CA 1
ATOM 610 C C . ALA A 1 84 ? -17.735 2.422 7.508 1.00 97.44 84 ALA A C 1
ATOM 612 O O . ALA A 1 84 ? -18.158 2.085 6.400 1.00 97.44 84 ALA A O 1
ATOM 613 N N . LEU A 1 85 ? -16.606 1.937 8.022 1.00 98.25 85 LEU A N 1
ATOM 614 C CA . LEU A 1 85 ? -15.809 0.876 7.412 1.00 98.25 85 LEU A CA 1
ATOM 615 C C . LEU A 1 85 ? -16.087 -0.442 8.123 1.00 98.25 85 LEU A C 1
ATOM 617 O O . LEU A 1 85 ? -15.967 -0.521 9.343 1.00 98.25 85 LEU A O 1
ATOM 621 N N . THR A 1 86 ? -16.396 -1.498 7.371 1.00 98.56 86 THR A N 1
ATOM 622 C CA . THR A 1 86 ? -16.412 -2.858 7.931 1.00 98.56 86 THR A CA 1
ATOM 623 C C . THR A 1 86 ? -14.983 -3.383 7.985 1.00 98.56 86 THR A C 1
ATOM 625 O O . THR A 1 86 ? -14.291 -3.414 6.962 1.00 98.56 86 THR A O 1
ATOM 628 N N . VAL A 1 87 ? -14.537 -3.790 9.171 1.00 98.50 87 VAL A N 1
ATOM 629 C CA . VAL A 1 87 ? -13.159 -4.221 9.420 1.00 98.50 87 VAL A CA 1
ATOM 630 C C . VAL A 1 87 ? -13.101 -5.597 10.070 1.00 98.50 87 VAL A C 1
ATOM 632 O O . VAL A 1 87 ? -14.081 -6.100 10.623 1.00 98.50 87 VAL A O 1
ATOM 635 N N . LYS A 1 88 ? -11.935 -6.242 10.002 1.00 98.38 88 LYS A N 1
ATOM 636 C CA . LYS A 1 88 ? -11.629 -7.386 10.861 1.00 98.38 88 LYS A CA 1
ATOM 637 C C . LYS A 1 88 ? -11.697 -6.901 12.311 1.00 98.38 88 LYS A C 1
ATOM 639 O O . LYS A 1 88 ? -11.251 -5.790 12.581 1.00 98.38 88 LYS A O 1
ATOM 644 N N . ALA A 1 89 ? -12.223 -7.743 13.205 1.00 98.38 89 ALA A N 1
ATOM 645 C CA . ALA A 1 89 ? -12.271 -7.459 14.637 1.00 98.38 89 ALA A CA 1
ATOM 646 C C . ALA A 1 89 ? -10.931 -6.879 15.114 1.00 98.38 89 ALA A C 1
ATOM 648 O O . ALA A 1 89 ? -9.889 -7.506 14.902 1.00 98.38 89 ALA A O 1
ATOM 649 N N . LEU A 1 90 ? -10.977 -5.676 15.690 1.00 97.88 90 LEU A N 1
ATOM 650 C CA . LEU A 1 90 ? -9.777 -4.940 16.080 1.00 97.88 90 LEU A CA 1
ATOM 651 C C . LEU A 1 90 ? -9.041 -5.663 17.212 1.00 97.88 90 LEU A C 1
ATOM 653 O O . LEU A 1 90 ? -9.650 -6.048 18.213 1.00 97.88 90 LEU A O 1
ATOM 657 N N . ASP A 1 91 ? -7.728 -5.825 17.070 1.00 96.00 91 ASP A N 1
ATOM 658 C CA . ASP A 1 91 ? -6.899 -6.482 18.089 1.00 96.00 91 ASP A CA 1
ATOM 659 C C . ASP A 1 91 ? -6.731 -5.590 19.344 1.00 96.00 91 ASP A C 1
ATOM 661 O O . ASP A 1 91 ? -6.593 -6.082 20.473 1.00 96.00 91 ASP A O 1
ATOM 665 N N . GLU A 1 92 ? -6.845 -4.275 19.161 1.00 96.81 92 GLU A N 1
ATOM 666 C CA . GLU A 1 92 ? -6.758 -3.233 20.183 1.00 96.81 92 GLU A CA 1
ATOM 667 C C . GLU A 1 92 ? -7.756 -2.099 19.908 1.00 96.81 92 GLU A C 1
ATOM 669 O O . GLU A 1 92 ? -8.368 -2.047 18.843 1.00 96.81 92 GLU A O 1
ATOM 674 N N . ALA A 1 93 ? -7.973 -1.225 20.892 1.00 97.88 93 ALA A N 1
ATOM 675 C CA . ALA A 1 93 ? -8.832 -0.065 20.692 1.00 97.88 93 ALA A CA 1
ATOM 676 C C . ALA A 1 93 ? -8.078 1.015 19.906 1.00 97.88 93 ALA A C 1
ATOM 678 O O . ALA A 1 93 ? -6.920 1.287 20.214 1.00 97.88 93 ALA A O 1
ATOM 679 N N . ILE A 1 94 ? -8.746 1.643 18.941 1.00 98.00 94 ILE A N 1
ATOM 680 C CA . ILE A 1 94 ? -8.207 2.775 18.184 1.00 98.00 94 ILE A CA 1
ATOM 681 C C . ILE A 1 94 ? -8.875 4.049 18.710 1.00 98.00 94 ILE A C 1
ATOM 683 O O . ILE A 1 94 ? -10.107 4.124 18.653 1.00 98.00 94 ILE A O 1
ATOM 687 N N . PRO A 1 95 ? -8.114 5.024 19.234 1.00 97.94 95 PRO A N 1
ATOM 688 C CA . PRO A 1 95 ? -8.666 6.286 19.717 1.00 97.94 95 PRO A CA 1
ATOM 689 C C . PRO A 1 95 ? -9.498 7.011 18.654 1.00 97.94 95 PRO A C 1
ATOM 691 O O . PRO A 1 95 ? -9.287 6.839 17.451 1.00 97.94 95 PRO A O 1
ATOM 694 N N . ASP A 1 96 ? -10.443 7.833 19.103 1.00 96.88 96 ASP A N 1
ATOM 695 C CA . ASP A 1 96 ? -11.083 8.814 18.231 1.00 96.88 96 ASP A CA 1
ATOM 696 C C . ASP A 1 96 ? -10.046 9.806 17.690 1.00 96.88 96 ASP A C 1
ATOM 698 O O . ASP A 1 96 ? -8.925 9.902 18.190 1.00 96.88 96 ASP A O 1
ATOM 702 N N . GLU A 1 97 ? -10.387 10.484 16.595 1.00 96.56 97 GLU A N 1
ATOM 703 C CA . GLU A 1 97 ? -9.506 11.424 15.890 1.00 96.56 97 GLU A CA 1
ATOM 704 C C . GLU A 1 97 ? -8.213 10.820 15.310 1.00 96.56 97 GLU A C 1
ATOM 706 O O . GLU A 1 97 ? -7.509 11.503 14.564 1.00 96.56 97 GLU A O 1
ATOM 711 N N . ALA A 1 98 ? -7.919 9.535 15.551 1.00 98.19 98 ALA A N 1
ATOM 712 C CA . ALA A 1 98 ? -6.805 8.843 14.919 1.00 98.19 98 ALA A CA 1
ATOM 713 C C . ALA A 1 98 ? -6.936 8.896 13.389 1.00 98.19 98 ALA A C 1
ATOM 715 O O . ALA A 1 98 ? -8.031 8.763 12.824 1.00 98.19 98 ALA A O 1
ATOM 716 N N . VAL A 1 99 ? -5.804 9.088 12.710 1.00 98.31 99 VAL A N 1
ATOM 717 C CA . VAL A 1 99 ? -5.761 9.412 11.282 1.00 98.31 99 VAL A CA 1
ATOM 718 C C . VAL A 1 99 ? -5.089 8.307 10.481 1.00 98.31 99 VAL A C 1
ATOM 720 O O . VAL A 1 99 ? -3.974 7.903 10.794 1.00 98.31 99 VAL A O 1
ATOM 723 N N . ALA A 1 100 ? -5.722 7.873 9.393 1.00 98.12 100 ALA A N 1
ATOM 724 C CA . ALA A 1 100 ? -5.130 6.978 8.405 1.00 98.12 100 ALA A CA 1
ATOM 725 C C . ALA A 1 100 ? -5.032 7.636 7.027 1.00 98.12 100 ALA A C 1
ATOM 727 O O . ALA A 1 100 ? -5.896 8.410 6.616 1.00 98.12 100 ALA A O 1
ATOM 728 N N . LYS A 1 101 ? -3.991 7.286 6.267 1.00 97.38 101 LYS A N 1
ATOM 729 C CA . LYS A 1 101 ? -3.854 7.664 4.853 1.00 97.38 101 LYS A CA 1
ATOM 730 C C . LYS A 1 101 ? -4.195 6.468 3.970 1.00 97.38 101 LYS A C 1
ATOM 732 O O . LYS A 1 101 ? -3.713 5.364 4.208 1.00 97.38 101 LYS A O 1
ATOM 737 N N . PHE A 1 102 ? -4.991 6.701 2.931 1.00 97.75 102 PHE A N 1
ATOM 738 C CA . PHE A 1 102 ? -5.274 5.720 1.888 1.00 97.75 102 PHE A CA 1
ATOM 739 C C . PHE A 1 102 ? -4.963 6.318 0.508 1.00 97.75 102 PHE A C 1
ATOM 741 O O . PHE A 1 102 ? -5.368 7.453 0.260 1.00 97.75 102 PHE A O 1
ATOM 748 N N . PRO A 1 103 ? -4.302 5.607 -0.428 1.00 98.19 103 PRO A N 1
ATOM 749 C CA . PRO A 1 103 ? -3.606 4.322 -0.288 1.00 98.19 103 PRO A CA 1
ATOM 750 C C . PRO A 1 103 ? -2.581 4.278 0.839 1.00 98.19 103 PRO A C 1
ATOM 752 O O . PRO A 1 103 ? -2.011 5.307 1.202 1.00 98.19 103 PRO A O 1
ATOM 755 N N . SER A 1 104 ? -2.341 3.077 1.352 1.00 98.00 104 SER A N 1
ATOM 756 C CA . SER A 1 104 ? -1.478 2.865 2.508 1.00 98.00 104 SER A CA 1
ATOM 757 C C . SER A 1 104 ? -0.020 3.001 2.112 1.00 98.00 104 SER A C 1
ATOM 759 O O . SER A 1 104 ? 0.428 2.457 1.101 1.00 98.00 104 SER A O 1
ATOM 761 N N . GLU A 1 105 ? 0.726 3.748 2.906 1.00 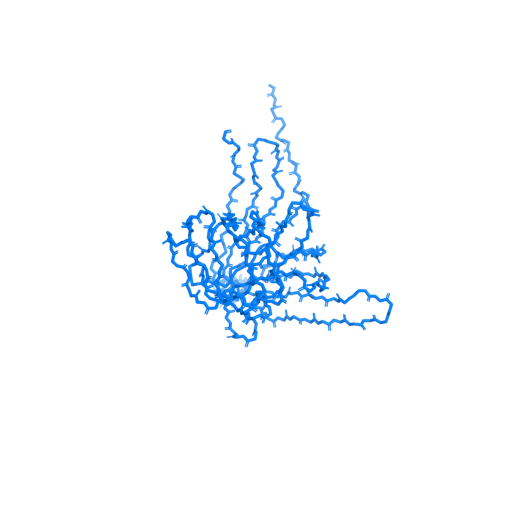96.69 105 GLU A N 1
ATOM 762 C CA . GLU A 1 105 ? 2.145 3.955 2.681 1.00 96.69 105 GLU A CA 1
ATOM 763 C C . GLU A 1 105 ? 2.944 2.697 3.045 1.00 96.69 105 GLU A C 1
ATOM 765 O O . GLU A 1 105 ? 2.609 1.949 3.968 1.00 96.69 105 GLU A O 1
ATOM 770 N N . LEU A 1 106 ? 3.973 2.435 2.246 1.00 95.31 106 LEU A N 1
ATOM 771 C CA . LEU A 1 106 ? 4.920 1.351 2.418 1.00 95.31 106 LEU A CA 1
ATOM 772 C C . LEU A 1 106 ? 6.196 1.938 3.028 1.00 95.31 106 LEU A C 1
ATOM 774 O O . LEU A 1 106 ? 7.070 2.414 2.308 1.00 95.31 106 LEU A O 1
ATOM 778 N N . TYR A 1 107 ? 6.275 1.903 4.357 1.00 90.50 107 TYR A N 1
ATOM 779 C CA . TYR A 1 107 ? 7.388 2.466 5.127 1.00 90.50 107 TYR A CA 1
ATOM 780 C C . TYR A 1 107 ? 8.656 1.598 5.093 1.00 90.50 107 TYR A C 1
ATOM 782 O O . TYR A 1 107 ? 8.648 0.458 4.603 1.00 90.50 107 TYR A O 1
ATOM 790 N N . ASP A 1 108 ? 9.745 2.155 5.628 1.00 90.12 108 ASP A N 1
ATOM 791 C CA . ASP A 1 108 ? 11.041 1.495 5.836 1.00 90.12 108 ASP A CA 1
ATOM 792 C C . ASP A 1 108 ? 11.596 0.821 4.580 1.00 90.12 108 ASP A C 1
ATOM 794 O O . ASP A 1 108 ? 12.150 -0.283 4.620 1.00 90.12 108 ASP A O 1
ATOM 798 N N . ARG A 1 109 ? 11.396 1.475 3.432 1.00 93.06 109 ARG A N 1
ATOM 799 C CA . ARG A 1 109 ? 12.037 1.115 2.169 1.00 93.06 109 ARG A CA 1
ATOM 800 C C . ARG A 1 109 ? 13.378 1.819 2.083 1.00 93.06 109 ARG A C 1
ATOM 802 O O . ARG A 1 109 ? 13.450 3.024 2.286 1.00 93.06 109 ARG A O 1
ATOM 809 N N . SER A 1 110 ? 14.429 1.079 1.753 1.00 91.75 110 SER A N 1
ATOM 810 C CA . SER A 1 110 ? 15.755 1.661 1.529 1.00 91.75 110 SER A CA 1
ATOM 811 C C . SER A 1 110 ? 15.904 2.252 0.127 1.00 91.75 110 SER A C 1
ATOM 813 O O . SER A 1 110 ? 16.772 3.090 -0.094 1.00 91.75 110 SER A O 1
ATOM 815 N N . ALA A 1 111 ? 15.069 1.822 -0.823 1.00 92.00 111 ALA A N 1
ATOM 816 C CA . ALA A 1 111 ? 15.014 2.363 -2.175 1.00 92.00 111 ALA A CA 1
ATOM 817 C C . ALA A 1 111 ? 13.695 1.992 -2.871 1.00 92.00 111 ALA A C 1
ATOM 819 O O . ALA A 1 111 ? 12.957 1.108 -2.428 1.00 92.00 111 ALA A O 1
ATOM 820 N N . ILE A 1 112 ? 13.448 2.617 -4.021 1.00 94.62 112 ILE A N 1
ATOM 821 C CA . ILE A 1 112 ? 12.484 2.151 -5.019 1.00 94.62 112 ILE A CA 1
ATOM 822 C C . ILE A 1 112 ? 13.133 2.213 -6.402 1.00 94.62 112 ILE A C 1
ATOM 824 O O . ILE A 1 112 ? 13.403 3.281 -6.945 1.00 94.62 112 ILE A O 1
ATOM 828 N N . ASN A 1 113 ? 13.404 1.044 -6.973 1.00 94.06 113 ASN A N 1
ATOM 829 C CA . ASN A 1 113 ? 14.078 0.921 -8.260 1.00 94.06 113 ASN A CA 1
ATOM 830 C C . ASN A 1 113 ? 13.052 0.611 -9.344 1.00 94.06 113 ASN A C 1
ATOM 832 O O . ASN A 1 113 ? 12.529 -0.501 -9.394 1.00 94.06 113 ASN A O 1
ATOM 836 N N . LEU A 1 114 ? 12.769 1.588 -10.205 1.00 93.25 114 LEU A N 1
ATOM 837 C CA . LEU A 1 114 ? 11.903 1.414 -11.368 1.00 93.25 114 LEU A CA 1
ATOM 838 C C . LEU A 1 114 ? 12.742 0.989 -12.573 1.00 93.25 114 LEU A C 1
ATOM 840 O O . LEU A 1 114 ? 13.545 1.763 -13.088 1.00 93.25 114 LEU A O 1
ATOM 844 N N . ALA A 1 115 ? 12.536 -0.238 -13.038 1.00 92.00 115 ALA A N 1
ATOM 845 C CA . ALA A 1 115 ? 13.221 -0.785 -14.198 1.00 92.00 115 ALA A CA 1
ATOM 846 C C . ALA A 1 115 ? 12.255 -0.934 -15.374 1.00 92.00 115 ALA A C 1
ATOM 848 O O . ALA A 1 115 ? 11.094 -1.320 -15.214 1.00 92.00 115 ALA A O 1
ATOM 849 N N . ARG A 1 116 ? 12.751 -0.662 -16.581 1.00 87.75 116 ARG A N 1
ATOM 850 C CA . ARG A 1 116 ? 12.031 -0.932 -17.822 1.00 87.75 116 ARG A CA 1
ATOM 851 C C . ARG A 1 116 ? 12.935 -1.700 -18.770 1.00 87.75 116 ARG A C 1
ATOM 853 O O . ARG A 1 116 ? 13.995 -1.213 -19.147 1.00 87.75 116 ARG A O 1
ATOM 860 N N . THR A 1 117 ? 12.467 -2.865 -19.185 1.00 86.88 117 THR A N 1
ATOM 861 C CA . THR A 1 117 ? 13.144 -3.721 -20.151 1.00 86.88 117 THR A CA 1
ATOM 862 C C . THR A 1 117 ? 12.323 -3.742 -21.429 1.00 86.88 117 THR A C 1
ATOM 864 O O . THR A 1 117 ? 11.118 -3.986 -21.393 1.00 86.88 117 THR A O 1
ATOM 867 N N . TYR A 1 118 ? 12.968 -3.459 -22.557 1.00 85.25 118 TYR A N 1
ATOM 868 C CA . TYR A 1 118 ? 12.348 -3.511 -23.876 1.00 85.25 118 TYR A CA 1
ATOM 869 C C . TYR A 1 118 ? 12.794 -4.788 -24.574 1.00 85.25 118 TYR A C 1
ATOM 871 O O . TYR A 1 118 ? 13.986 -4.993 -24.797 1.00 85.25 118 TYR A O 1
ATOM 879 N N . ASN A 1 119 ? 11.833 -5.638 -24.913 1.00 82.00 119 ASN A N 1
ATOM 880 C CA . ASN A 1 119 ? 12.086 -6.821 -25.712 1.00 82.00 119 ASN A CA 1
ATOM 881 C C . ASN A 1 119 ? 11.942 -6.451 -27.182 1.00 82.00 119 ASN A C 1
ATOM 883 O O . ASN A 1 119 ? 10.894 -5.965 -27.624 1.00 82.00 119 ASN A O 1
ATOM 887 N N . ASN A 1 120 ? 12.990 -6.720 -27.944 1.00 84.25 120 ASN A N 1
ATOM 888 C CA . ASN A 1 120 ? 13.035 -6.427 -29.362 1.00 84.25 120 ASN A CA 1
ATOM 889 C C . ASN A 1 120 ? 12.959 -7.726 -30.160 1.00 84.25 120 ASN A C 1
ATOM 891 O O . ASN A 1 120 ? 13.621 -8.703 -29.821 1.00 84.25 120 ASN A O 1
ATOM 895 N N . SER A 1 121 ? 12.167 -7.722 -31.229 1.00 81.00 121 SER A N 1
ATOM 896 C CA . SER A 1 121 ? 12.273 -8.724 -32.282 1.00 81.00 121 SER A CA 1
ATOM 897 C C . SER A 1 121 ? 13.211 -8.188 -33.348 1.00 81.00 121 SER A C 1
ATOM 899 O O . SER A 1 121 ? 13.039 -7.069 -33.836 1.00 81.00 121 SER A O 1
ATOM 901 N N . GLU A 1 122 ? 14.190 -8.999 -33.721 1.00 81.75 122 GLU A N 1
ATOM 902 C CA . GLU A 1 122 ? 15.052 -8.724 -34.863 1.00 81.75 122 GLU A CA 1
ATOM 903 C C . GLU A 1 122 ? 14.444 -9.390 -36.103 1.00 81.75 122 GLU A C 1
ATOM 905 O O . GLU A 1 122 ? 14.051 -10.557 -36.059 1.00 81.75 122 GLU A O 1
ATOM 910 N N . VAL A 1 123 ? 14.334 -8.645 -37.202 1.00 76.25 123 VAL A N 1
ATOM 911 C CA . VAL A 1 123 ? 13.882 -9.166 -38.497 1.00 76.25 123 VAL A CA 1
ATOM 912 C C . VAL A 1 123 ? 15.002 -8.982 -39.513 1.00 76.25 123 VAL A C 1
ATOM 914 O O . VAL A 1 123 ? 15.541 -7.887 -39.679 1.00 76.25 123 VAL A O 1
ATOM 917 N N . PHE A 1 124 ? 15.329 -10.066 -40.216 1.00 71.88 124 PHE A N 1
ATOM 918 C CA . PHE A 1 124 ? 16.214 -10.042 -41.374 1.00 71.88 124 PHE A CA 1
ATOM 919 C C . PHE A 1 124 ? 15.358 -9.962 -42.632 1.00 71.88 124 PHE A C 1
ATOM 921 O O . PHE A 1 124 ? 14.520 -10.831 -42.872 1.00 71.88 124 PHE A O 1
ATOM 928 N N . THR A 1 125 ? 15.564 -8.926 -43.441 1.00 73.56 125 THR A N 1
ATOM 929 C CA . THR A 1 125 ? 14.940 -8.843 -44.764 1.00 73.56 125 THR A CA 1
ATOM 930 C C . THR A 1 125 ? 16.011 -8.990 -45.833 1.00 73.56 125 THR A C 1
ATOM 932 O O . THR A 1 125 ? 17.165 -8.623 -45.626 1.00 73.56 125 THR A O 1
ATOM 935 N N . LEU A 1 126 ? 15.633 -9.512 -46.999 1.00 69.00 126 LEU A N 1
ATOM 936 C CA . LEU A 1 126 ? 16.564 -9.723 -48.114 1.00 69.00 126 LEU A CA 1
ATOM 937 C C . LEU A 1 126 ? 17.174 -8.409 -48.646 1.00 69.00 126 LEU A C 1
ATOM 939 O O . LEU A 1 126 ? 18.206 -8.444 -49.306 1.00 69.00 126 LEU A O 1
ATOM 943 N N . ASN A 1 127 ? 16.568 -7.258 -48.330 1.00 71.12 127 ASN A N 1
ATOM 944 C CA . ASN A 1 127 ? 16.919 -5.955 -48.897 1.00 71.12 127 ASN A CA 1
ATOM 945 C C . ASN A 1 127 ? 17.638 -5.014 -47.919 1.00 71.12 127 ASN A C 1
ATOM 947 O O . ASN A 1 127 ? 17.947 -3.888 -48.296 1.00 71.12 127 ASN A O 1
ATOM 951 N N . THR A 1 128 ? 17.913 -5.431 -46.679 1.00 69.88 128 THR A N 1
ATOM 952 C CA . THR A 1 128 ? 18.628 -4.579 -45.708 1.00 69.88 128 THR A CA 1
ATOM 953 C C . THR A 1 128 ? 20.148 -4.686 -45.809 1.00 69.88 128 THR A C 1
ATOM 955 O O . THR A 1 128 ? 20.850 -4.109 -44.994 1.00 69.88 128 THR A O 1
ATOM 958 N N . GLY A 1 129 ? 20.691 -5.422 -46.787 1.00 69.00 129 GLY A N 1
ATOM 959 C CA . GLY A 1 129 ? 22.144 -5.508 -46.992 1.00 69.00 129 GLY A CA 1
ATOM 960 C C . GLY A 1 129 ? 22.917 -6.141 -45.826 1.00 69.00 129 GLY A C 1
ATOM 961 O O . GLY A 1 129 ? 24.119 -5.936 -45.717 1.00 69.00 129 GLY A O 1
ATOM 962 N N . GLY A 1 130 ? 22.240 -6.904 -44.959 1.00 72.12 130 GLY A N 1
ATOM 963 C CA . GLY A 1 130 ? 22.817 -7.456 -43.727 1.00 72.12 130 GLY A CA 1
ATOM 964 C C . GLY A 1 130 ? 22.543 -6.622 -42.470 1.00 72.12 130 GLY A C 1
ATOM 965 O O . GLY A 1 130 ? 22.807 -7.105 -41.368 1.00 72.12 130 GLY A O 1
ATOM 966 N N . ASP A 1 131 ? 21.951 -5.431 -42.607 1.00 75.56 131 ASP A N 1
ATOM 967 C CA . ASP A 1 131 ? 21.547 -4.610 -41.467 1.00 75.56 131 ASP A CA 1
ATOM 968 C C . ASP A 1 131 ? 20.315 -5.189 -40.765 1.00 75.56 131 ASP A C 1
ATOM 970 O O . ASP A 1 131 ? 19.385 -5.725 -41.386 1.00 75.56 131 ASP A O 1
ATOM 974 N N . ARG A 1 132 ? 20.310 -5.059 -39.435 1.00 72.81 132 ARG A N 1
ATOM 975 C CA . ARG A 1 132 ? 19.235 -5.548 -38.569 1.00 72.81 132 ARG A CA 1
ATOM 976 C C . ARG A 1 132 ? 18.102 -4.533 -38.518 1.00 72.81 132 ARG A C 1
ATOM 978 O O . ARG A 1 132 ? 18.312 -3.394 -38.104 1.00 72.81 132 ARG A O 1
ATOM 985 N N . GLN A 1 133 ? 16.886 -4.960 -38.850 1.00 77.19 133 GLN A N 1
ATOM 986 C CA . GLN A 1 133 ?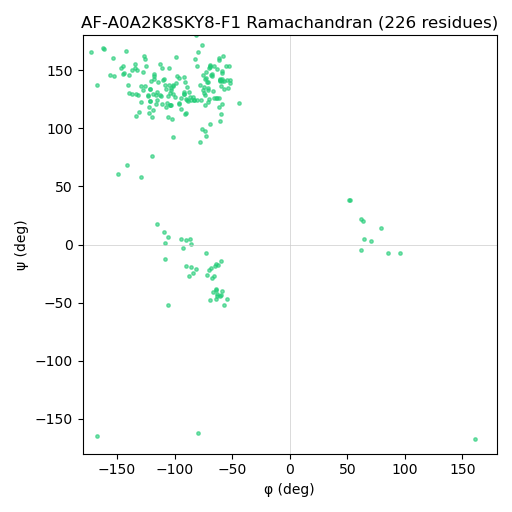 15.690 -4.210 -38.479 1.00 77.19 133 GLN A CA 1
ATOM 987 C C . GLN A 1 133 ? 15.224 -4.668 -37.100 1.00 77.19 133 GLN A C 1
ATOM 989 O O . GLN A 1 133 ? 14.985 -5.852 -36.870 1.00 77.19 133 GLN A O 1
ATOM 994 N N . VAL A 1 134 ? 15.117 -3.717 -36.176 1.00 77.62 134 VAL A N 1
ATOM 995 C CA . VAL A 1 134 ? 14.754 -3.967 -34.781 1.00 77.62 134 VAL A CA 1
ATOM 996 C C . VAL A 1 134 ? 13.368 -3.386 -34.533 1.00 77.62 134 VAL A C 1
ATOM 998 O O . VAL A 1 134 ? 13.160 -2.186 -34.704 1.00 77.62 134 VAL A O 1
ATOM 1001 N N . VAL A 1 135 ? 12.421 -4.230 -34.121 1.00 79.38 135 VAL A N 1
ATOM 1002 C CA . VAL A 1 135 ? 11.059 -3.819 -33.756 1.00 79.38 135 VAL A CA 1
ATOM 1003 C C . VAL A 1 135 ? 10.837 -4.113 -32.278 1.00 79.38 135 VAL A C 1
ATOM 1005 O O . VAL A 1 135 ? 10.930 -5.261 -31.844 1.00 79.38 135 VAL A O 1
ATOM 1008 N N . ALA A 1 136 ? 10.528 -3.083 -31.490 1.00 77.75 136 ALA A N 1
ATOM 1009 C CA . ALA A 1 136 ? 10.133 -3.266 -30.097 1.00 77.75 136 ALA A CA 1
ATOM 1010 C C . ALA A 1 136 ? 8.787 -4.007 -30.040 1.00 77.75 136 ALA A C 1
ATOM 1012 O O . ALA A 1 136 ? 7.816 -3.581 -30.661 1.00 77.75 136 ALA A O 1
ATOM 1013 N N . THR A 1 137 ? 8.729 -5.117 -29.306 1.00 79.88 137 THR A N 1
ATOM 1014 C CA . THR A 1 137 ? 7.536 -5.981 -29.245 1.00 79.88 137 THR A CA 1
ATOM 1015 C C . THR A 1 137 ? 6.788 -5.820 -27.934 1.00 79.88 137 THR A C 1
ATOM 1017 O O . THR A 1 137 ? 5.590 -5.553 -27.924 1.00 79.88 137 THR A O 1
ATOM 1020 N N . THR A 1 138 ? 7.497 -5.956 -26.816 1.00 80.38 138 THR A N 1
ATOM 1021 C CA . THR A 1 138 ? 6.931 -5.857 -25.471 1.00 80.38 138 THR A CA 1
ATOM 1022 C C . THR A 1 138 ? 7.848 -5.038 -24.576 1.00 80.38 138 THR A C 1
ATOM 1024 O O . THR A 1 138 ? 9.063 -4.996 -24.766 1.00 80.38 138 THR A O 1
ATOM 1027 N N . ALA A 1 139 ? 7.258 -4.358 -23.599 1.00 82.94 139 ALA A N 1
ATOM 1028 C CA . ALA A 1 139 ? 7.996 -3.663 -22.559 1.00 82.94 139 ALA A CA 1
ATOM 1029 C C . ALA A 1 139 ? 7.560 -4.220 -21.208 1.00 82.94 139 ALA A C 1
ATOM 1031 O O . ALA A 1 139 ? 6.394 -4.089 -20.834 1.00 82.94 139 ALA A O 1
ATOM 1032 N N . THR A 1 140 ? 8.499 -4.807 -20.476 1.00 86.69 140 THR A N 1
ATOM 1033 C CA . THR A 1 140 ? 8.284 -5.213 -19.089 1.00 86.69 140 THR A CA 1
ATOM 1034 C C . THR A 1 140 ? 8.724 -4.065 -18.196 1.00 86.69 140 THR A C 1
ATOM 1036 O O . THR A 1 140 ? 9.814 -3.512 -18.362 1.00 86.69 140 THR A O 1
ATOM 1039 N N . LYS A 1 141 ? 7.865 -3.670 -17.259 1.00 93.25 141 LYS A N 1
ATOM 1040 C CA . LYS A 1 141 ? 8.192 -2.669 -16.243 1.00 93.25 141 LYS A CA 1
ATOM 1041 C C . LYS A 1 141 ? 8.132 -3.350 -14.889 1.00 93.25 141 LYS A C 1
ATOM 1043 O O . LYS A 1 141 ? 7.109 -3.946 -14.561 1.00 93.25 141 LYS A O 1
ATOM 1048 N N . ASN A 1 142 ? 9.193 -3.202 -14.110 1.00 95.19 142 ASN A N 1
ATOM 1049 C CA . ASN A 1 142 ? 9.312 -3.779 -12.780 1.00 95.19 142 ASN A CA 1
ATOM 1050 C C . ASN A 1 142 ? 9.624 -2.686 -11.763 1.00 95.19 142 ASN A C 1
ATOM 1052 O O . ASN A 1 142 ? 10.207 -1.654 -12.105 1.00 95.19 142 ASN A O 1
ATOM 1056 N N . ALA A 1 143 ? 9.246 -2.924 -10.514 1.00 96.56 143 ALA A N 1
ATOM 1057 C CA . ALA A 1 143 ? 9.673 -2.111 -9.389 1.00 96.56 143 ALA A CA 1
ATOM 1058 C C . ALA A 1 143 ? 10.225 -3.010 -8.283 1.00 96.56 143 ALA A C 1
ATOM 1060 O O . ALA A 1 143 ? 9.610 -4.022 -7.951 1.00 96.56 143 ALA A O 1
ATOM 1061 N N . THR A 1 144 ? 11.348 -2.629 -7.686 1.00 96.81 144 THR A N 1
ATOM 1062 C CA . THR A 1 144 ? 11.919 -3.327 -6.528 1.00 96.81 144 THR A CA 1
ATOM 1063 C C . THR A 1 144 ? 12.027 -2.353 -5.367 1.00 96.81 144 THR A C 1
ATOM 1065 O O . THR A 1 144 ? 12.647 -1.299 -5.503 1.00 96.81 144 THR A O 1
ATOM 1068 N N . ALA A 1 145 ? 11.409 -2.703 -4.241 1.00 96.56 145 ALA A N 1
ATOM 1069 C CA . ALA A 1 145 ? 11.338 -1.893 -3.030 1.00 96.56 145 ALA A CA 1
ATOM 1070 C C . ALA A 1 145 ? 11.981 -2.646 -1.850 1.00 96.56 145 ALA A C 1
ATOM 1072 O O . ALA A 1 145 ? 11.257 -3.232 -1.030 1.00 96.56 145 ALA A O 1
ATOM 1073 N N . PRO A 1 146 ? 13.324 -2.701 -1.778 1.00 95.62 146 PRO A N 1
ATOM 1074 C CA . PRO A 1 146 ? 14.008 -3.350 -0.670 1.00 95.62 146 PRO A CA 1
ATOM 1075 C C . PRO A 1 146 ? 13.765 -2.595 0.640 1.00 95.62 146 PRO A C 1
ATOM 1077 O O . PRO A 1 146 ? 13.481 -1.394 0.625 1.00 95.62 146 PRO A O 1
ATOM 1080 N N . GLY A 1 147 ? 13.843 -3.286 1.774 1.00 94.06 147 GLY A N 1
ATOM 1081 C CA . GLY A 1 147 ? 13.677 -2.647 3.079 1.00 94.06 147 GLY A CA 1
ATOM 1082 C C . GLY A 1 147 ? 13.335 -3.595 4.220 1.00 94.06 147 GLY A C 1
ATOM 1083 O O . GLY A 1 147 ? 13.402 -4.816 4.085 1.00 94.06 147 GLY A O 1
ATOM 1084 N N . PHE A 1 148 ? 12.928 -3.030 5.355 1.00 93.69 148 PHE A N 1
ATOM 1085 C CA . PHE A 1 148 ? 12.707 -3.785 6.589 1.00 93.69 148 PHE A CA 1
ATOM 1086 C C . PHE A 1 148 ? 11.253 -4.174 6.801 1.00 93.69 148 PHE A C 1
ATOM 1088 O O . PHE A 1 148 ? 10.321 -3.433 6.488 1.00 93.69 148 PHE A O 1
ATOM 1095 N N . TRP A 1 149 ? 11.045 -5.362 7.348 1.00 91.94 149 TRP A N 1
ATOM 1096 C CA . TRP A 1 149 ? 9.722 -5.760 7.781 1.00 91.94 149 TRP A CA 1
ATOM 1097 C C . TRP A 1 149 ? 9.380 -5.082 9.108 1.00 91.94 149 TRP A C 1
ATOM 1099 O O . TRP A 1 149 ? 10.084 -5.247 10.102 1.00 91.94 149 TRP A O 1
ATOM 1109 N N . TYR A 1 150 ? 8.256 -4.373 9.121 1.00 91.69 150 TYR A N 1
ATOM 1110 C CA . TYR A 1 150 ? 7.698 -3.761 10.316 1.00 91.69 150 TYR A CA 1
ATOM 1111 C C . TYR A 1 150 ? 6.241 -4.184 10.478 1.00 91.69 150 TYR A C 1
ATOM 1113 O O . TYR A 1 150 ? 5.458 -4.190 9.523 1.00 91.69 150 TYR A O 1
ATOM 1121 N N . TRP A 1 151 ? 5.871 -4.595 11.689 1.00 90.44 151 TRP A N 1
ATOM 1122 C CA . TRP A 1 151 ? 4.595 -5.267 11.922 1.00 90.44 151 TRP A CA 1
ATOM 1123 C C . TRP A 1 151 ? 3.385 -4.347 11.711 1.00 90.44 151 TRP A C 1
ATOM 1125 O O . TRP A 1 151 ? 2.334 -4.839 11.293 1.00 90.44 151 TRP A O 1
ATOM 1135 N N . HIS A 1 152 ? 3.550 -3.041 11.936 1.00 93.94 152 HIS A N 1
ATOM 1136 C CA . HIS A 1 152 ? 2.552 -1.991 11.713 1.00 93.94 152 HIS A CA 1
ATOM 1137 C C . HIS A 1 152 ? 2.588 -1.370 10.314 1.00 93.94 152 HIS A C 1
ATOM 1139 O O . HIS A 1 152 ? 1.799 -0.485 9.996 1.00 93.94 152 HIS A O 1
ATOM 1145 N N . ASN A 1 153 ? 3.433 -1.874 9.415 1.00 95.56 153 ASN A N 1
ATOM 1146 C CA . ASN A 1 153 ? 3.474 -1.389 8.042 1.00 95.56 153 ASN A CA 1
ATOM 1147 C C . ASN A 1 153 ? 2.240 -1.875 7.257 1.00 95.56 153 ASN A C 1
ATOM 1149 O O . ASN A 1 153 ? 2.222 -2.977 6.693 1.00 95.56 153 ASN A O 1
ATOM 1153 N N . ALA A 1 154 ? 1.190 -1.049 7.227 1.00 97.44 154 ALA A N 1
ATOM 1154 C CA . ALA A 1 154 ? -0.051 -1.346 6.517 1.00 97.44 154 ALA A CA 1
ATOM 1155 C C . ALA A 1 154 ? 0.181 -1.579 5.018 1.00 97.44 154 ALA A C 1
ATOM 1157 O O . ALA A 1 154 ? -0.378 -2.527 4.468 1.00 97.44 154 ALA A O 1
ATOM 1158 N N . GLY A 1 155 ? 1.051 -0.798 4.364 1.00 97.50 155 GLY A N 1
ATOM 1159 C CA . GLY A 1 155 ? 1.406 -1.010 2.959 1.00 97.50 155 GLY A CA 1
ATOM 1160 C C . GLY A 1 155 ? 2.023 -2.391 2.710 1.00 97.50 155 GLY A C 1
ATOM 1161 O O . GLY A 1 155 ? 1.627 -3.104 1.784 1.00 97.50 155 GLY A O 1
ATOM 1162 N N . TYR A 1 156 ? 2.927 -2.839 3.584 1.00 97.06 156 TYR A N 1
ATOM 1163 C CA . TYR A 1 156 ? 3.499 -4.183 3.492 1.00 97.06 156 TYR A CA 1
ATOM 1164 C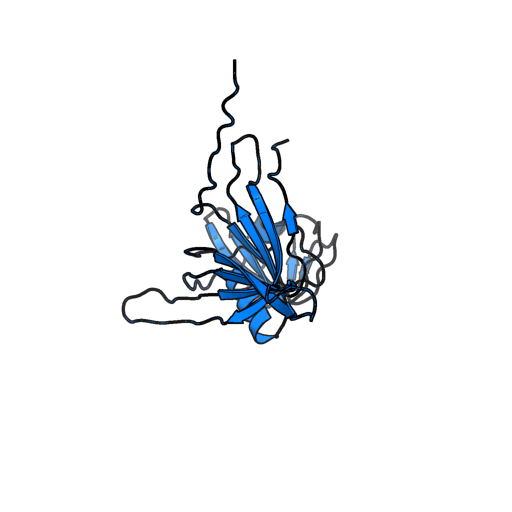 C . TYR A 1 156 ? 2.434 -5.270 3.699 1.00 97.06 156 TYR A C 1
ATOM 1166 O O . TYR A 1 156 ? 2.440 -6.287 3.003 1.00 97.06 156 TYR A O 1
ATOM 1174 N N . ARG A 1 157 ? 1.476 -5.062 4.613 1.00 97.38 157 ARG A N 1
ATOM 1175 C CA . ARG A 1 157 ? 0.357 -5.997 4.827 1.00 97.38 157 ARG A CA 1
ATOM 1176 C C . ARG A 1 157 ? -0.594 -6.064 3.637 1.00 97.38 157 ARG A C 1
ATOM 1178 O O . ARG A 1 157 ? -0.970 -7.169 3.257 1.00 97.38 157 ARG A O 1
ATOM 1185 N N . VAL A 1 158 ? -0.911 -4.932 3.003 1.00 98.12 158 VAL A N 1
ATOM 1186 C CA . VAL A 1 158 ? -1.631 -4.901 1.716 1.00 98.12 158 VAL A CA 1
ATOM 1187 C C . VAL A 1 158 ? -0.894 -5.752 0.685 1.00 98.12 158 VAL A C 1
ATOM 1189 O O . VAL A 1 158 ? -1.507 -6.584 0.020 1.00 98.12 158 VAL A O 1
ATOM 1192 N N . CYS A 1 159 ? 0.429 -5.595 0.583 1.00 97.69 159 CYS A N 1
ATOM 1193 C CA . CYS A 1 159 ? 1.234 -6.375 -0.351 1.00 97.69 159 CYS A CA 1
ATOM 1194 C C . CYS A 1 159 ? 1.199 -7.876 -0.031 1.00 97.69 159 CYS A C 1
ATOM 1196 O O . CYS A 1 159 ? 1.008 -8.698 -0.925 1.00 97.69 159 CYS A O 1
ATOM 1198 N N . LYS A 1 160 ? 1.338 -8.249 1.244 1.00 96.62 160 LYS A N 1
ATOM 1199 C CA . LYS A 1 160 ? 1.239 -9.643 1.688 1.00 96.62 160 LYS A CA 1
ATOM 1200 C C . LYS A 1 160 ? -0.107 -10.266 1.303 1.00 96.62 160 LYS A C 1
ATOM 1202 O O . LYS A 1 160 ? -0.115 -11.315 0.667 1.00 96.62 160 LYS A O 1
ATOM 1207 N N . GLU A 1 161 ? -1.215 -9.610 1.640 1.00 96.44 161 GLU A N 1
ATOM 1208 C CA . GLU A 1 161 ? -2.569 -10.083 1.314 1.00 96.44 161 GLU A CA 1
ATOM 1209 C C . GLU A 1 161 ? -2.775 -10.214 -0.195 1.00 96.44 161 GLU A C 1
ATOM 1211 O O . GLU A 1 161 ? -3.302 -11.216 -0.675 1.00 96.44 161 GLU A O 1
ATOM 1216 N N . ALA A 1 162 ? -2.327 -9.218 -0.962 1.00 97.06 162 ALA A N 1
ATOM 1217 C CA . ALA A 1 162 ? -2.439 -9.243 -2.410 1.00 97.06 162 ALA A CA 1
ATOM 1218 C C . ALA A 1 162 ? -1.629 -10.391 -3.026 1.00 97.06 162 ALA A C 1
ATOM 1220 O O . ALA A 1 162 ? -2.137 -11.087 -3.902 1.00 97.06 162 ALA A O 1
ATOM 1221 N N . ALA A 1 163 ? -0.406 -10.630 -2.547 1.00 96.31 163 ALA A N 1
ATOM 1222 C CA . ALA A 1 163 ? 0.435 -11.728 -3.012 1.00 96.31 163 ALA A CA 1
ATOM 1223 C C . ALA A 1 163 ? -0.189 -13.099 -2.694 1.00 96.31 163 ALA A C 1
ATOM 1225 O O . ALA A 1 163 ? -0.294 -13.948 -3.579 1.00 96.31 163 ALA A O 1
ATOM 1226 N N . GLU A 1 164 ? -0.665 -13.300 -1.461 1.00 95.38 164 GLU A N 1
ATOM 1227 C CA . GLU A 1 164 ? -1.307 -14.549 -1.021 1.00 95.38 164 GLU A CA 1
ATOM 1228 C C . GLU A 1 164 ? -2.611 -14.821 -1.786 1.00 95.38 164 GLU A C 1
ATOM 1230 O O . GLU A 1 164 ? -2.874 -15.951 -2.199 1.00 95.38 164 GLU A O 1
ATOM 1235 N N . ALA A 1 165 ? -3.395 -13.774 -2.058 1.00 94.94 165 ALA A N 1
ATOM 1236 C CA . ALA A 1 165 ? -4.635 -13.863 -2.823 1.00 94.94 165 ALA A CA 1
ATOM 1237 C C . ALA A 1 165 ? -4.443 -13.781 -4.351 1.00 94.94 165 ALA A C 1
ATOM 1239 O O . ALA A 1 165 ? -5.435 -13.813 -5.083 1.00 94.94 165 ALA A O 1
ATOM 1240 N N . LYS A 1 166 ? -3.201 -13.652 -4.846 1.00 93.56 166 LYS A N 1
ATOM 1241 C CA . LYS A 1 166 ? -2.862 -13.440 -6.269 1.00 93.56 166 LYS A CA 1
ATOM 1242 C C . LYS A 1 166 ? -3.626 -12.269 -6.906 1.00 93.56 166 LYS A C 1
ATOM 1244 O O . LYS A 1 166 ? -4.069 -12.339 -8.053 1.00 93.56 166 LYS A O 1
ATOM 1249 N N . LYS A 1 167 ? -3.807 -11.189 -6.147 1.00 94.62 167 LYS A N 1
ATOM 1250 C CA . LYS A 1 167 ? -4.487 -9.970 -6.586 1.00 94.62 167 LYS A CA 1
ATOM 1251 C C . LYS A 1 167 ? -3.477 -8.914 -7.034 1.00 94.62 167 LYS A C 1
ATOM 1253 O O . LYS A 1 167 ? -2.415 -8.780 -6.429 1.00 94.62 167 LYS A O 1
ATOM 1258 N N . PRO A 1 168 ? -3.815 -8.120 -8.058 1.00 95.50 168 PRO A N 1
ATOM 1259 C CA . PRO A 1 168 ? -3.032 -6.948 -8.398 1.00 95.50 168 PRO A CA 1
ATOM 1260 C C . PRO A 1 168 ? -3.236 -5.831 -7.364 1.00 95.50 168 PRO A C 1
ATOM 1262 O O . PRO A 1 168 ? -4.331 -5.652 -6.826 1.00 95.50 168 PRO A O 1
ATOM 1265 N N . VAL A 1 169 ? -2.192 -5.037 -7.162 1.00 97.81 169 VAL A N 1
ATOM 1266 C CA . VAL A 1 169 ? -2.195 -3.795 -6.385 1.00 97.81 169 VAL A CA 1
ATOM 1267 C C . VAL A 1 169 ? -1.975 -2.603 -7.304 1.00 97.81 169 VAL A C 1
ATOM 1269 O O . VAL A 1 169 ? -1.373 -2.718 -8.369 1.00 97.81 169 VAL A O 1
ATOM 1272 N N . TRP A 1 170 ? -2.435 -1.435 -6.892 1.00 98.12 170 TRP A N 1
ATOM 1273 C CA . TRP A 1 170 ? -1.942 -0.175 -7.423 1.00 98.12 170 TRP A CA 1
ATOM 1274 C C . TRP A 1 170 ? -0.703 0.234 -6.647 1.00 98.12 170 TRP A C 1
ATOM 1276 O O . TRP A 1 170 ? -0.762 0.333 -5.425 1.00 98.12 170 TRP A O 1
ATOM 1286 N N . LEU A 1 171 ? 0.393 0.465 -7.362 1.00 98.06 171 LEU A N 1
ATOM 1287 C CA . LEU A 1 171 ? 1.633 1.007 -6.823 1.00 98.06 171 LEU A CA 1
ATOM 1288 C C . LEU A 1 171 ? 1.729 2.483 -7.206 1.00 98.06 171 LEU A C 1
ATOM 1290 O O . LEU A 1 171 ? 1.515 2.836 -8.368 1.00 98.06 171 LEU A O 1
ATOM 1294 N N . PHE A 1 172 ? 2.062 3.321 -6.231 1.00 97.56 172 PHE A N 1
ATOM 1295 C CA . PHE A 1 172 ? 2.321 4.745 -6.390 1.00 97.56 172 PHE A CA 1
ATOM 1296 C C . PHE A 1 172 ? 3.718 5.046 -5.857 1.00 97.56 172 PHE A C 1
ATOM 1298 O O . PHE A 1 172 ? 4.034 4.676 -4.729 1.00 97.56 172 PHE A O 1
ATOM 1305 N N . VAL A 1 173 ? 4.526 5.726 -6.659 1.00 96.25 173 VAL A N 1
ATOM 1306 C CA . VAL A 1 173 ? 5.848 6.233 -6.296 1.00 96.25 173 VAL A CA 1
ATOM 1307 C C . VAL A 1 173 ? 5.796 7.742 -6.462 1.00 96.25 173 VAL A C 1
ATOM 1309 O O . VAL A 1 173 ? 5.664 8.233 -7.580 1.00 96.25 173 VAL A O 1
ATOM 1312 N N . GLU A 1 174 ? 5.820 8.463 -5.350 1.00 94.62 174 GLU A N 1
ATOM 1313 C CA . GLU A 1 174 ? 5.755 9.922 -5.288 1.00 94.62 174 GLU A CA 1
ATOM 1314 C C . GLU A 1 174 ? 7.129 10.460 -4.897 1.00 94.62 174 GLU A C 1
ATOM 1316 O O . GLU A 1 174 ? 7.636 10.153 -3.820 1.00 94.62 174 GLU A O 1
ATOM 1321 N N . TYR A 1 175 ? 7.736 11.246 -5.782 1.00 92.19 175 TYR A N 1
ATOM 1322 C CA . TYR A 1 175 ? 9.005 11.914 -5.514 1.00 92.19 175 TYR A CA 1
ATOM 1323 C C . TYR A 1 175 ? 8.793 13.204 -4.715 1.00 92.19 175 TYR A C 1
ATOM 1325 O O . TYR A 1 175 ? 7.700 13.782 -4.709 1.00 92.19 175 TYR A O 1
ATOM 1333 N N . GLU A 1 176 ? 9.855 13.674 -4.057 1.00 90.19 176 GLU A N 1
ATOM 1334 C CA . GLU A 1 176 ? 9.843 14.948 -3.335 1.00 90.19 176 GLU A CA 1
ATOM 1335 C C . GLU A 1 176 ? 9.396 16.101 -4.252 1.00 90.19 176 GLU A C 1
ATOM 1337 O O . GLU A 1 176 ? 9.784 16.127 -5.421 1.00 90.19 176 GLU A O 1
ATOM 1342 N N . PRO A 1 177 ? 8.614 17.078 -3.763 1.00 88.44 177 PRO A N 1
ATOM 1343 C CA . PRO A 1 177 ? 8.354 18.296 -4.517 1.00 88.44 177 PRO A CA 1
ATOM 1344 C C . PRO A 1 177 ? 9.659 18.978 -4.965 1.00 88.44 177 PRO A C 1
ATOM 1346 O O . PRO A 1 177 ? 10.566 19.152 -4.151 1.00 88.44 177 PRO A O 1
ATOM 1349 N N . PRO A 1 178 ? 9.768 19.426 -6.230 1.00 86.50 178 PRO A N 1
ATOM 1350 C CA . PRO A 1 178 ? 10.996 20.049 -6.732 1.00 86.50 178 PRO A CA 1
ATOM 1351 C C . PRO A 1 178 ? 11.284 21.415 -6.087 1.00 86.50 178 PRO A C 1
ATOM 1353 O O . PRO A 1 178 ? 12.407 21.905 -6.142 1.00 86.50 178 PRO A O 1
ATOM 1356 N N . SER A 1 179 ? 10.271 22.064 -5.507 1.00 86.31 179 SER A N 1
ATOM 1357 C CA . SER A 1 179 ? 10.411 23.296 -4.728 1.00 86.31 179 SER A CA 1
ATOM 1358 C C . SER A 1 179 ? 9.181 23.512 -3.830 1.00 86.31 179 SER A C 1
ATOM 1360 O O . SER A 1 179 ? 8.153 22.870 -4.055 1.00 86.31 179 SER A O 1
ATOM 1362 N N . PRO A 1 180 ? 9.222 24.453 -2.864 1.00 87.62 180 PRO A N 1
ATOM 1363 C CA . PRO A 1 180 ? 8.064 24.799 -2.027 1.00 87.62 180 PRO A CA 1
ATOM 1364 C C . PRO A 1 180 ? 6.830 25.308 -2.795 1.00 87.62 180 PRO A C 1
ATOM 1366 O O . PRO A 1 180 ? 5.738 25.370 -2.236 1.00 87.62 180 PRO A O 1
ATOM 1369 N N . ALA A 1 181 ? 6.986 25.675 -4.074 1.00 87.06 181 ALA A N 1
ATOM 1370 C CA . ALA A 1 181 ? 5.873 26.053 -4.945 1.00 87.06 181 ALA A CA 1
ATOM 1371 C C . ALA A 1 181 ? 5.005 24.854 -5.371 1.00 87.06 181 ALA A C 1
ATOM 1373 O O . ALA A 1 181 ? 3.968 25.048 -6.002 1.00 87.06 181 ALA A O 1
ATOM 1374 N N . PHE A 1 182 ? 5.427 23.628 -5.051 1.00 87.88 182 PHE A N 1
ATOM 1375 C CA . PHE A 1 182 ? 4.711 22.398 -5.353 1.00 87.88 182 PHE A CA 1
ATOM 1376 C C . PHE A 1 182 ? 4.392 21.638 -4.066 1.00 87.88 182 PHE A C 1
ATOM 1378 O O . PHE A 1 182 ? 5.214 21.531 -3.158 1.00 87.88 182 PHE A O 1
ATOM 1385 N N . SER A 1 183 ? 3.196 21.060 -4.019 1.00 87.81 183 SER A N 1
ATOM 1386 C CA . SER A 1 183 ? 2.739 20.202 -2.926 1.00 87.81 183 SER A CA 1
ATOM 1387 C C . SER A 1 183 ? 3.202 18.751 -3.084 1.00 87.81 183 SER A C 1
ATOM 1389 O O . SER A 1 183 ? 3.305 18.028 -2.095 1.00 87.81 183 SER A O 1
ATOM 1391 N N . LYS A 1 184 ? 3.482 18.318 -4.322 1.00 87.31 184 LYS A N 1
ATOM 1392 C CA . LYS A 1 184 ? 3.943 16.964 -4.673 1.00 87.31 184 LYS A CA 1
ATOM 1393 C C . LYS A 1 184 ? 4.940 17.021 -5.824 1.00 87.31 184 LYS A C 1
ATOM 1395 O O . LYS A 1 184 ? 4.801 17.874 -6.701 1.00 87.31 184 LYS A O 1
ATOM 1400 N N . GLY A 1 185 ? 5.907 16.105 -5.836 1.00 90.31 185 GLY A N 1
ATOM 1401 C CA . GLY A 1 185 ? 6.766 15.876 -6.995 1.00 90.31 185 GLY A CA 1
ATOM 1402 C C . GLY A 1 185 ? 6.081 15.030 -8.065 1.00 90.31 185 GLY A C 1
ATOM 1403 O O . GLY A 1 185 ? 4.857 14.878 -8.080 1.00 90.31 185 GLY A O 1
ATOM 1404 N N . ILE A 1 186 ? 6.888 14.467 -8.963 1.00 92.44 186 ILE A N 1
ATOM 1405 C CA . ILE A 1 186 ? 6.411 13.522 -9.977 1.00 92.44 186 ILE A CA 1
ATOM 1406 C C . ILE A 1 186 ? 5.796 12.298 -9.291 1.00 92.44 186 ILE A C 1
ATOM 1408 O O . ILE A 1 186 ? 6.331 11.795 -8.301 1.00 92.44 186 ILE A O 1
ATOM 1412 N N . ILE A 1 187 ? 4.691 11.795 -9.844 1.00 93.94 187 ILE A N 1
ATOM 1413 C CA . ILE A 1 187 ? 4.058 10.562 -9.368 1.00 93.94 187 ILE A CA 1
ATOM 1414 C C . ILE A 1 187 ? 4.048 9.532 -10.486 1.00 93.94 187 ILE A C 1
ATOM 1416 O O . ILE A 1 187 ? 3.350 9.688 -11.489 1.00 93.94 187 ILE A O 1
ATOM 1420 N N . VAL A 1 188 ? 4.758 8.428 -10.275 1.00 95.25 188 VAL A N 1
ATOM 1421 C CA . VAL A 1 188 ? 4.680 7.241 -11.126 1.00 95.25 188 VAL A CA 1
ATOM 1422 C C . VAL A 1 188 ? 3.669 6.282 -10.516 1.00 95.25 188 VAL A C 1
ATOM 1424 O O . VAL A 1 188 ? 3.757 5.926 -9.344 1.00 95.25 188 VAL A O 1
ATOM 1427 N N . SER A 1 189 ? 2.679 5.850 -11.292 1.00 96.50 189 SER A N 1
ATOM 1428 C CA . SER A 1 189 ? 1.655 4.930 -10.794 1.00 96.50 189 SER A CA 1
ATOM 1429 C C . SER A 1 189 ? 1.177 3.939 -11.839 1.00 96.50 189 SER A C 1
ATOM 1431 O O . SER A 1 189 ? 1.092 4.247 -13.029 1.00 96.50 189 SER A O 1
ATOM 1433 N N . GLY A 1 190 ? 0.832 2.738 -11.387 1.00 96.75 190 GLY A N 1
ATOM 1434 C CA . GLY A 1 190 ? 0.341 1.678 -12.254 1.00 96.75 190 GLY A CA 1
ATOM 1435 C C . GLY A 1 190 ? -0.145 0.469 -11.470 1.00 96.75 190 GLY A C 1
ATOM 1436 O O . GLY A 1 190 ? 0.123 0.324 -10.277 1.00 96.75 190 GLY A O 1
ATOM 1437 N N . LYS A 1 191 ? -0.868 -0.407 -12.164 1.00 97.00 191 LYS A N 1
ATOM 1438 C CA . LYS A 1 191 ? -1.337 -1.674 -11.609 1.00 97.00 191 LYS A CA 1
ATOM 1439 C C . LYS A 1 191 ? -0.233 -2.721 -11.719 1.00 97.00 191 LYS A C 1
ATOM 1441 O O . LYS A 1 191 ? 0.284 -2.950 -12.812 1.00 97.00 191 LYS A O 1
ATOM 1446 N N . ALA A 1 192 ? 0.111 -3.369 -10.618 1.00 97.19 192 ALA A N 1
ATOM 1447 C CA . ALA A 1 192 ? 1.197 -4.332 -10.530 1.00 97.19 192 ALA A CA 1
ATOM 1448 C C . ALA A 1 192 ? 0.784 -5.597 -9.775 1.00 97.19 192 ALA A C 1
ATOM 1450 O O . ALA A 1 192 ? -0.128 -5.578 -8.953 1.00 97.19 192 ALA A O 1
ATOM 1451 N N . VAL A 1 193 ? 1.465 -6.700 -10.053 1.00 97.00 193 VAL A N 1
ATOM 1452 C CA . VAL A 1 193 ? 1.433 -7.915 -9.232 1.00 97.00 193 VAL A CA 1
ATOM 1453 C C . VAL A 1 193 ? 2.728 -8.016 -8.447 1.00 97.00 193 VAL A C 1
ATOM 1455 O O . VAL A 1 193 ? 3.762 -7.512 -8.879 1.00 97.00 193 VAL A O 1
ATOM 1458 N N . ILE A 1 194 ? 2.673 -8.664 -7.289 1.00 97.38 194 ILE A N 1
ATOM 1459 C CA . ILE A 1 194 ? 3.856 -8.904 -6.466 1.00 97.38 194 ILE A CA 1
ATOM 1460 C C . ILE A 1 194 ? 4.438 -10.245 -6.888 1.00 97.38 194 ILE A C 1
ATOM 1462 O O . ILE A 1 194 ? 3.812 -11.285 -6.695 1.00 97.38 194 ILE A O 1
ATOM 1466 N N . THR A 1 195 ? 5.616 -10.210 -7.501 1.00 96.50 195 THR A N 1
ATOM 1467 C CA . THR A 1 195 ? 6.280 -11.394 -8.058 1.00 96.50 195 THR A CA 1
ATOM 1468 C C . THR A 1 195 ? 7.132 -12.111 -7.023 1.00 96.50 195 THR A C 1
ATOM 1470 O O . THR A 1 195 ? 7.323 -13.322 -7.109 1.00 96.50 195 THR A O 1
ATOM 1473 N N . SER A 1 196 ? 7.634 -11.385 -6.023 1.00 95.44 196 SER A N 1
ATOM 1474 C CA . SER A 1 196 ? 8.421 -11.956 -4.935 1.00 95.44 196 SER A CA 1
ATOM 1475 C C . SER A 1 196 ? 8.373 -11.073 -3.687 1.00 95.44 196 SER A C 1
ATOM 1477 O O . SER A 1 196 ? 8.300 -9.846 -3.778 1.00 95.44 196 SER A O 1
ATOM 1479 N N . ARG A 1 197 ? 8.407 -11.724 -2.520 1.00 95.19 197 ARG A N 1
ATOM 1480 C CA . ARG A 1 197 ? 8.417 -11.110 -1.186 1.00 95.19 197 ARG A CA 1
ATOM 1481 C C . ARG A 1 197 ? 9.347 -11.909 -0.261 1.00 95.19 197 ARG A C 1
ATOM 1483 O O . ARG A 1 197 ? 8.849 -12.635 0.603 1.00 95.19 197 ARG A O 1
ATOM 1490 N N . PRO A 1 198 ? 10.671 -11.886 -0.488 1.00 93.94 198 PRO A N 1
ATOM 1491 C CA . PRO A 1 198 ? 11.590 -12.604 0.377 1.00 93.94 198 PRO A CA 1
ATOM 1492 C C . PRO A 1 198 ? 11.612 -11.944 1.762 1.00 93.94 198 PRO A C 1
ATOM 1494 O O . PRO A 1 198 ? 11.453 -10.731 1.912 1.00 93.94 198 PRO A O 1
ATOM 1497 N N . THR A 1 199 ? 11.776 -12.770 2.785 1.00 91.25 199 THR A N 1
ATOM 1498 C CA . THR A 1 199 ? 11.932 -12.340 4.174 1.00 91.25 199 THR A CA 1
ATOM 1499 C C . THR A 1 199 ? 13.140 -13.075 4.713 1.00 91.25 199 THR A C 1
ATOM 1501 O O . THR A 1 199 ? 13.112 -14.302 4.798 1.00 91.25 199 THR A O 1
ATOM 1504 N N . ASP A 1 200 ? 14.197 -12.333 5.022 1.00 90.94 200 ASP A N 1
ATOM 1505 C CA . ASP A 1 200 ? 15.423 -12.875 5.598 1.00 90.94 200 ASP A CA 1
ATOM 1506 C C . ASP A 1 200 ? 15.560 -12.427 7.056 1.00 90.94 200 ASP A C 1
ATOM 1508 O O . ASP A 1 200 ? 15.219 -11.298 7.413 1.00 90.94 200 ASP A O 1
ATOM 1512 N N . SER A 1 201 ? 16.044 -13.341 7.894 1.00 92.62 201 SER A N 1
ATOM 1513 C CA . SER A 1 201 ? 16.156 -13.211 9.347 1.00 92.62 201 SER A CA 1
ATOM 1514 C C . SER A 1 201 ? 17.568 -13.553 9.803 1.00 92.62 201 SER A C 1
ATOM 1516 O O . SER A 1 201 ? 17.774 -14.468 10.605 1.00 92.62 201 SER A O 1
ATOM 1518 N N . ALA A 1 202 ? 18.551 -12.829 9.276 1.00 91.56 202 ALA A N 1
ATOM 1519 C CA . ALA A 1 202 ? 19.935 -12.993 9.690 1.00 91.56 202 ALA A CA 1
ATOM 1520 C C . ALA A 1 202 ? 20.110 -12.696 11.194 1.00 91.56 202 ALA A C 1
ATOM 1522 O O . ALA A 1 202 ? 19.486 -11.792 11.755 1.00 91.56 202 ALA A O 1
ATOM 1523 N N . ALA A 1 203 ? 20.981 -13.461 11.859 1.00 91.69 203 ALA A N 1
ATOM 1524 C CA . ALA A 1 203 ? 21.298 -13.235 13.266 1.00 91.69 203 ALA A CA 1
ATOM 1525 C C . ALA A 1 203 ? 21.888 -11.828 13.467 1.00 91.69 203 ALA A C 1
ATOM 1527 O O . ALA A 1 203 ? 22.758 -11.406 12.707 1.00 91.69 203 ALA A O 1
ATOM 1528 N N . ASN A 1 204 ? 21.446 -11.129 14.518 1.00 90.38 204 ASN A N 1
ATOM 1529 C CA . ASN A 1 204 ? 21.863 -9.760 14.859 1.00 90.38 204 ASN A CA 1
ATOM 1530 C C . ASN A 1 204 ? 21.530 -8.686 13.800 1.00 90.38 204 ASN A C 1
ATOM 1532 O O . ASN A 1 204 ? 22.159 -7.628 13.795 1.00 90.38 204 ASN A O 1
ATOM 1536 N N . ALA A 1 205 ? 20.551 -8.926 12.926 1.00 90.12 205 ALA A N 1
ATOM 1537 C CA . ALA A 1 205 ? 20.065 -7.948 11.955 1.00 90.12 205 ALA A CA 1
ATOM 1538 C C . ALA A 1 205 ? 18.544 -7.758 12.063 1.00 90.12 205 ALA A C 1
ATOM 1540 O O . ALA A 1 205 ? 17.829 -8.613 12.588 1.00 90.12 205 ALA A O 1
ATOM 1541 N N . PHE A 1 206 ? 18.044 -6.628 11.556 1.00 91.12 206 PHE A N 1
ATOM 1542 C CA . PHE A 1 206 ? 16.606 -6.431 11.378 1.00 91.12 206 PHE A CA 1
ATOM 1543 C C . PHE A 1 206 ? 16.066 -7.370 10.296 1.00 91.12 206 PHE A C 1
ATOM 1545 O O . PHE A 1 206 ? 16.749 -7.654 9.311 1.00 91.12 206 PHE A O 1
ATOM 1552 N N . LEU A 1 207 ? 14.820 -7.815 10.467 1.00 93.06 207 LEU A N 1
ATOM 1553 C CA . LEU A 1 207 ? 14.141 -8.665 9.495 1.00 93.06 207 LEU A CA 1
ATOM 1554 C C . LEU A 1 207 ? 13.951 -7.899 8.179 1.00 93.06 207 LEU A C 1
ATOM 1556 O O . LEU A 1 207 ? 13.377 -6.806 8.172 1.00 93.06 207 LEU A O 1
ATOM 1560 N N . THR A 1 208 ? 14.401 -8.463 7.062 1.00 94.25 208 THR A N 1
ATOM 1561 C CA . THR A 1 208 ? 14.160 -7.859 5.748 1.00 94.25 208 THR A CA 1
ATOM 1562 C C . THR A 1 208 ? 12.759 -8.202 5.258 1.00 94.25 208 THR A C 1
ATOM 1564 O O . THR A 1 208 ? 12.153 -9.206 5.633 1.00 94.25 208 THR A O 1
ATOM 1567 N N . GLY A 1 209 ? 12.211 -7.347 4.410 1.00 93.81 209 GLY A N 1
ATOM 1568 C CA . GLY A 1 209 ? 10.901 -7.543 3.818 1.00 93.81 209 GLY A CA 1
ATOM 1569 C C . GLY A 1 209 ? 10.868 -6.923 2.443 1.00 93.81 209 GLY A C 1
ATOM 1570 O O . GLY A 1 209 ? 10.101 -5.990 2.230 1.00 93.81 209 GLY A O 1
ATOM 1571 N N . ASP A 1 210 ? 11.713 -7.387 1.531 1.00 95.81 210 ASP A N 1
ATOM 1572 C CA . ASP A 1 210 ? 11.785 -6.818 0.188 1.00 95.81 210 ASP A CA 1
ATOM 1573 C C . ASP A 1 210 ? 10.517 -7.136 -0.608 1.00 95.81 210 ASP A C 1
ATOM 1575 O O . ASP A 1 210 ? 9.829 -8.135 -0.372 1.00 95.81 210 ASP A O 1
ATOM 1579 N N . LEU A 1 211 ? 10.199 -6.270 -1.568 1.00 97.50 211 LEU A N 1
ATOM 1580 C CA . LEU A 1 211 ? 9.050 -6.433 -2.449 1.00 97.50 211 LEU A CA 1
ATOM 1581 C C . LEU A 1 211 ? 9.469 -6.228 -3.899 1.00 97.50 211 LEU A C 1
ATOM 1583 O O . LEU A 1 211 ? 10.066 -5.208 -4.245 1.00 97.50 211 LEU A O 1
ATOM 1587 N N . ASN A 1 212 ? 9.117 -7.193 -4.743 1.00 97.31 212 ASN A N 1
ATOM 1588 C CA . ASN A 1 212 ? 9.278 -7.110 -6.186 1.00 97.31 212 ASN A CA 1
ATOM 1589 C C . ASN A 1 212 ? 7.907 -7.051 -6.849 1.00 97.31 212 ASN A C 1
ATOM 1591 O O . ASN A 1 212 ? 7.039 -7.886 -6.589 1.00 97.31 212 ASN A O 1
ATOM 1595 N N . PHE A 1 213 ? 7.738 -6.062 -7.713 1.00 97.75 213 PHE A N 1
ATOM 1596 C CA . PHE A 1 213 ? 6.517 -5.787 -8.445 1.00 97.75 213 PHE A CA 1
ATOM 1597 C C . PHE A 1 213 ? 6.769 -5.907 -9.944 1.00 97.75 213 PHE A C 1
ATOM 1599 O O . PHE A 1 213 ? 7.796 -5.451 -10.446 1.00 97.75 213 PHE A O 1
ATOM 1606 N N . GLU A 1 214 ? 5.784 -6.432 -10.659 1.00 96.75 214 GLU A N 1
ATOM 1607 C CA . GLU A 1 214 ? 5.714 -6.396 -12.118 1.00 96.75 214 GLU A CA 1
ATOM 1608 C C . GLU A 1 214 ? 4.431 -5.678 -12.531 1.00 96.75 214 GLU A C 1
ATOM 1610 O O . GLU A 1 214 ? 3.330 -6.044 -12.107 1.00 96.75 214 GLU A O 1
ATOM 1615 N N . PHE A 1 215 ? 4.556 -4.620 -13.331 1.00 96.00 215 PHE A N 1
ATOM 1616 C CA . PHE A 1 215 ? 3.399 -3.867 -13.800 1.00 96.00 215 PHE A CA 1
ATOM 1617 C C . PHE A 1 215 ? 2.643 -4.666 -14.866 1.00 96.00 215 PHE A C 1
ATOM 1619 O O . PHE A 1 215 ? 3.204 -5.087 -15.871 1.00 96.00 215 PHE A O 1
ATOM 1626 N N . THR A 1 216 ? 1.335 -4.811 -14.671 1.00 93.12 216 THR A N 1
ATOM 1627 C CA . THR A 1 216 ? 0.440 -5.606 -15.536 1.00 93.12 216 THR A CA 1
ATOM 1628 C C . THR A 1 216 ? -0.253 -4.778 -16.619 1.00 93.12 216 THR A C 1
ATOM 1630 O O . THR A 1 216 ? -1.116 -5.276 -17.338 1.00 93.12 216 THR A O 1
ATOM 1633 N N . GLY A 1 217 ? 0.089 -3.495 -16.735 1.00 87.31 217 GLY A N 1
ATOM 1634 C CA . GLY A 1 217 ? -0.573 -2.570 -17.643 1.00 87.31 217 GLY A CA 1
ATOM 1635 C C . GLY A 1 217 ? 0.193 -1.259 -17.814 1.00 87.31 217 GLY A C 1
ATOM 1636 O O . GLY A 1 217 ? 1.373 -1.172 -17.457 1.00 87.31 217 GLY A O 1
ATOM 1637 N N . PRO A 1 218 ? -0.458 -0.223 -18.371 1.00 88.44 218 PRO A N 1
ATOM 1638 C CA . PRO A 1 218 ? 0.178 1.069 -18.546 1.00 88.44 218 PRO A CA 1
ATOM 1639 C C . PRO A 1 218 ? 0.598 1.648 -17.193 1.00 88.44 218 PRO A C 1
ATOM 1641 O O . PRO A 1 218 ? -0.105 1.542 -16.187 1.00 88.44 218 PRO A O 1
ATOM 1644 N N . VAL A 1 219 ? 1.762 2.288 -17.204 1.00 93.19 219 VAL A N 1
ATOM 1645 C CA . VAL A 1 219 ? 2.277 3.062 -16.075 1.00 93.19 219 VAL A CA 1
ATOM 1646 C C . VAL A 1 219 ? 2.134 4.518 -16.464 1.00 93.19 219 VAL A C 1
ATOM 1648 O O . VAL A 1 219 ? 2.650 4.915 -17.511 1.00 93.19 219 VAL A O 1
ATOM 1651 N N . SER A 1 220 ? 1.403 5.262 -15.646 1.00 93.75 220 SER A N 1
ATOM 1652 C CA . SER A 1 220 ? 1.220 6.702 -15.774 1.00 93.75 220 SER A CA 1
ATOM 1653 C C . SER A 1 220 ? 2.275 7.444 -14.969 1.00 93.75 220 SER A C 1
ATOM 1655 O O . SER A 1 220 ? 2.630 7.008 -13.875 1.00 93.75 220 SER A O 1
ATOM 1657 N N . GLU A 1 221 ? 2.711 8.575 -15.497 1.00 94.25 221 GLU A N 1
ATOM 1658 C CA . GLU A 1 221 ? 3.539 9.558 -14.813 1.00 94.25 221 GLU A CA 1
ATOM 1659 C C . GLU A 1 221 ? 2.768 10.878 -14.830 1.00 94.25 221 GLU A C 1
ATOM 1661 O O . GLU A 1 221 ? 2.174 11.219 -15.855 1.00 94.25 221 GLU A O 1
ATOM 1666 N N . SER A 1 222 ? 2.695 11.566 -13.694 1.00 92.19 222 SER A N 1
ATOM 1667 C CA . SER A 1 222 ? 2.091 12.895 -13.608 1.00 92.19 222 SER A CA 1
ATOM 1668 C C . SER A 1 222 ? 3.118 13.927 -13.177 1.00 92.19 222 SER A C 1
ATOM 1670 O O . SER A 1 222 ? 3.961 13.637 -12.325 1.00 92.19 222 SER A O 1
ATOM 1672 N N . ASP A 1 223 ? 2.974 15.132 -13.719 1.00 90.69 223 ASP A N 1
ATOM 1673 C CA . ASP A 1 223 ? 3.791 16.286 -13.360 1.00 90.69 223 ASP A CA 1
ATOM 1674 C C . ASP A 1 223 ? 3.632 16.672 -11.875 1.00 90.69 223 ASP A C 1
ATOM 1676 O O . ASP A 1 223 ? 2.616 16.334 -11.249 1.00 90.69 223 ASP A O 1
ATOM 1680 N N . PRO A 1 224 ? 4.615 17.398 -11.303 1.00 87.94 224 PRO A N 1
ATOM 1681 C CA . PRO A 1 224 ? 4.506 17.988 -9.974 1.00 87.94 224 PRO A CA 1
ATOM 1682 C C . PRO A 1 224 ? 3.234 18.826 -9.808 1.00 87.94 224 PRO A C 1
ATOM 1684 O O . PRO A 1 224 ? 2.837 19.566 -10.708 1.00 87.94 224 PRO A O 1
ATOM 1687 N N . VAL A 1 225 ? 2.611 18.747 -8.632 1.00 87.75 225 VAL A N 1
ATOM 1688 C CA . VAL A 1 225 ? 1.338 19.429 -8.347 1.00 87.75 225 VAL A CA 1
ATOM 1689 C C . VAL A 1 225 ? 1.616 20.782 -7.690 1.00 87.75 225 VAL A C 1
ATOM 1691 O O . VAL A 1 225 ? 2.161 20.785 -6.583 1.00 87.75 225 VAL A O 1
ATOM 1694 N N . PRO A 1 226 ? 1.259 21.925 -8.308 1.00 87.50 226 PRO A N 1
ATOM 1695 C CA . PRO A 1 226 ? 1.465 23.240 -7.706 1.00 87.50 226 PRO A CA 1
ATOM 1696 C C . PRO A 1 226 ? 0.742 23.382 -6.364 1.00 87.50 226 PRO A C 1
ATOM 1698 O O . PRO A 1 226 ? -0.319 22.792 -6.148 1.00 87.50 226 PRO A O 1
ATOM 1701 N N . THR A 1 227 ? 1.319 24.162 -5.457 1.00 88.38 227 THR A N 1
ATOM 1702 C CA . THR A 1 227 ? 0.625 24.631 -4.255 1.00 88.38 227 THR A CA 1
ATOM 1703 C C . THR A 1 227 ? -0.422 25.667 -4.681 1.00 88.38 227 THR A C 1
ATOM 1705 O O . THR A 1 227 ? -0.134 26.500 -5.542 1.00 88.38 227 THR A O 1
ATOM 1708 N N . ALA A 1 228 ? -1.639 25.565 -4.138 1.00 73.94 228 ALA A N 1
ATOM 1709 C CA . ALA A 1 228 ? -2.726 26.515 -4.396 1.00 73.94 228 ALA A CA 1
ATOM 1710 C C . ALA A 1 228 ? -2.457 27.890 -3.770 1.00 73.94 228 ALA A C 1
ATOM 1712 O O . ALA A 1 228 ? -1.794 27.929 -2.707 1.00 73.94 228 ALA A O 1
#

Solvent-accessible surface area (backbone atoms only — not comparable to full-atom values): 12379 Å² total; per-residue (Å²): 134,85,79,76,78,80,85,75,80,80,58,72,93,57,51,46,39,29,31,36,43,48,95,59,90,77,59,83,47,80,46,35,27,56,43,61,30,50,57,56,35,46,52,40,44,34,61,56,54,34,89,49,58,44,44,41,64,27,31,35,39,29,34,40,98,86,68,52,78,41,74,45,39,29,66,43,70,34,57,59,65,42,40,60,43,42,30,49,59,23,92,54,64,40,61,46,67,17,37,23,50,37,52,12,50,41,65,63,51,80,48,77,47,80,46,76,46,75,43,66,46,77,47,84,56,97,82,48,83,82,50,79,44,76,43,82,73,50,72,53,39,35,38,40,35,41,30,47,57,54,96,77,34,21,15,53,48,24,50,51,49,26,46,76,69,72,39,54,30,36,44,37,42,33,39,42,42,91,46,91,65,27,74,33,16,42,35,42,34,33,43,22,35,60,80,47,67,60,69,48,75,55,87,99,53,80,41,34,38,30,39,32,34,38,48,80,58,76,68,47,73,43,75,56,40,67,52,132

Nearest PDB structures (foldseek):
  8qhs-assembly1_A  TM=7.004E-01  e=9.811E-07  Listeria monocytogenes 10403S
  6v8i-assem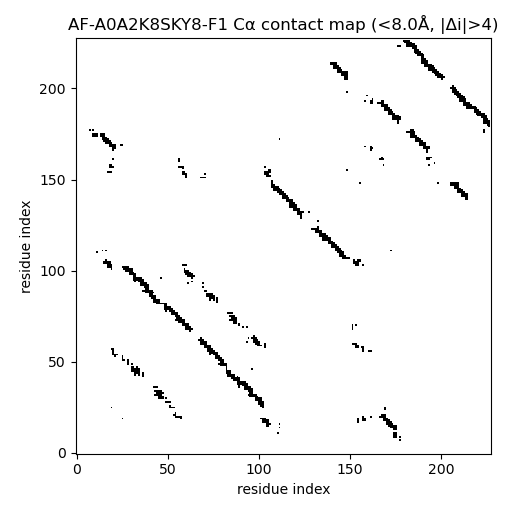bly1_EA  TM=8.195E-01  e=3.704E-05  Dubowvirus dv80alpha
  6v8i-assembly1_BB  TM=8.055E-01  e=1.106E-04  Dubowvirus dv80alpha
  6yq5-assembly1_A  TM=6.874E-01  e=6.631E-04  Bacillus phage SPP1
  8r5g-assembly1_C  TM=7.298E-01  e=2.188E-03  Staphylococcus phage 812

Radius of gyration: 21.13 Å; Cα contacts (8 Å, |Δi|>4): 573; chains: 1; bounding box: 43×52×70 Å

Organism: NCBI:txid2038116